Protein AF-A0A921DV78-F1 (afdb_monomer_lite)

Secondary structure (DSSP, 8-state):
-HHHHHHHHHHHHHHHHHHHHHHHHHHHHHHHHHTTTT--TT-EEEES----BHHHHHHHHHHSS--SEEEEEEESS-TTEEEEEEESS------EEEE----GGGGT-SS--EEEEGGGGGG-B-SSSSEEEEETTEEEEEEEEE--TTT-GGGG-EEEE--TTS---TT-BGGGEEEEEEESS--HHHHHHHHHHTT-SEEEE----SSS--TT--HIIIIIHHHHHHHHHHHHH-

Foldseek 3Di:
DVVVVVVVVVVVVVVVVVVVLVVVVVVVLVLLCLLVVQFDQQKKWFAPFDKAQPLVLQLLVVPDPDAQKKKWWQFPVHNQEIEIAHHYHYNRDFAFPDFDDDDPVCQADQAKAKEAAQQCQVQWDDPDDWIWHADPNDTHTHRTYGYDDPPGSRNGHMYMYHYNNYDDDSVHISVRGRMMMGGPDDDPVNLVSSCVSRVTPDIDGDDRPPPPCPPDPPPCNSCVVVVVVVVVVVVVVD

Radius of gyration: 22.67 Å; chains: 1; bounding box: 58×46×65 Å

pLDDT: mean 83.2, std 15.49, range [35.66, 96.81]

Organism: NCBI:txid51664

Structure (mmCIF, N/CA/C/O backbone):
data_AF-A0A921DV78-F1
#
_entry.id   AF-A0A921DV78-F1
#
loop_
_atom_site.group_PDB
_atom_site.id
_atom_site.type_symbol
_atom_site.label_atom_id
_atom_site.label_alt_id
_atom_site.label_comp_id
_atom_site.label_asym_id
_atom_site.label_entity_id
_atom_site.label_seq_id
_atom_site.pdbx_PDB_ins_code
_atom_site.Cartn_x
_atom_site.Cartn_y
_atom_site.Cartn_z
_atom_site.occupancy
_atom_site.B_iso_or_equiv
_atom_site.auth_seq_id
_atom_site.auth_comp_id
_atom_site.auth_asym_id
_atom_site.auth_atom_id
_atom_site.pdbx_PDB_model_num
ATOM 1 N N . MET A 1 1 ? 33.954 19.751 -47.659 1.00 55.53 1 MET A N 1
ATOM 2 C CA . MET A 1 1 ? 33.053 18.586 -47.467 1.00 55.53 1 MET A CA 1
ATOM 3 C C . MET A 1 1 ? 33.433 17.721 -46.268 1.00 55.53 1 MET A C 1
ATOM 5 O O . MET A 1 1 ? 32.577 17.539 -45.418 1.00 55.53 1 MET A O 1
ATOM 9 N N . LYS A 1 2 ? 34.690 17.269 -46.121 1.00 61.03 2 LYS A N 1
ATOM 10 C CA . LYS A 1 2 ? 35.119 16.383 -45.012 1.00 61.03 2 LYS A CA 1
ATOM 11 C C . LYS A 1 2 ? 34.819 16.913 -43.595 1.00 61.03 2 LYS A C 1
ATOM 13 O O . LYS A 1 2 ? 34.337 16.157 -42.766 1.00 61.03 2 LYS A O 1
ATOM 18 N N . LYS A 1 3 ? 35.009 18.218 -43.341 1.00 64.88 3 LYS A N 1
ATOM 19 C CA . LYS A 1 3 ? 34.681 18.842 -42.041 1.00 64.88 3 LYS A CA 1
ATOM 20 C C . LYS A 1 3 ? 33.180 18.821 -41.719 1.00 64.88 3 LYS A C 1
ATOM 22 O O . LYS A 1 3 ? 32.826 18.572 -40.581 1.00 64.88 3 LYS A O 1
ATOM 27 N N . LYS A 1 4 ? 32.303 19.029 -42.712 1.00 69.25 4 LYS A N 1
ATOM 28 C CA . LYS A 1 4 ? 30.842 18.977 -42.505 1.00 69.25 4 LYS A CA 1
ATOM 29 C C . LYS A 1 4 ? 30.383 17.560 -42.151 1.00 69.25 4 LYS A C 1
ATOM 31 O O . LYS A 1 4 ? 29.714 17.388 -41.150 1.00 69.25 4 LYS A O 1
ATOM 36 N N . ILE A 1 5 ? 30.881 16.556 -42.877 1.00 77.12 5 ILE A N 1
ATOM 37 C CA . ILE A 1 5 ? 30.602 15.137 -42.597 1.00 77.12 5 ILE A CA 1
ATOM 38 C C . ILE A 1 5 ? 31.097 14.733 -41.197 1.00 77.12 5 ILE A C 1
ATOM 40 O O . ILE A 1 5 ? 30.433 13.973 -40.502 1.00 77.12 5 ILE A O 1
ATOM 44 N N . PHE A 1 6 ? 32.243 15.264 -40.760 1.00 78.00 6 PHE A N 1
ATOM 45 C CA . PHE A 1 6 ? 32.757 15.048 -39.405 1.00 78.00 6 PHE A CA 1
ATOM 46 C C . PHE A 1 6 ? 31.848 15.660 -38.326 1.00 78.00 6 PHE A C 1
ATOM 48 O O . PHE A 1 6 ? 31.529 14.990 -37.347 1.00 78.00 6 PHE A O 1
ATOM 55 N N . PHE A 1 7 ? 31.377 16.895 -38.527 1.00 77.31 7 PHE A N 1
ATOM 56 C CA . PHE A 1 7 ? 30.414 17.533 -37.623 1.00 77.31 7 PHE A CA 1
ATOM 57 C C . PHE A 1 7 ? 29.073 16.790 -37.574 1.00 77.31 7 PHE A C 1
ATOM 59 O O . PHE A 1 7 ? 28.541 16.572 -36.487 1.00 77.31 7 PHE A O 1
ATOM 66 N N . ASP A 1 8 ? 28.568 16.342 -38.723 1.00 79.44 8 ASP A N 1
ATOM 67 C CA . ASP A 1 8 ? 27.324 15.573 -38.803 1.00 79.44 8 ASP A CA 1
ATOM 68 C C . ASP A 1 8 ? 27.458 14.223 -38.073 1.00 79.44 8 ASP A C 1
ATOM 70 O O . ASP A 1 8 ? 26.566 13.826 -37.324 1.00 79.44 8 ASP A O 1
ATOM 74 N N . ALA A 1 9 ? 28.604 13.543 -38.200 1.00 78.62 9 ALA A N 1
ATOM 75 C CA . ALA A 1 9 ? 28.882 12.302 -37.477 1.00 78.62 9 ALA A CA 1
ATOM 76 C C . ALA A 1 9 ? 28.949 12.508 -35.951 1.00 78.62 9 ALA A C 1
ATOM 78 O O . ALA A 1 9 ? 28.392 11.708 -35.197 1.00 78.62 9 ALA A O 1
ATOM 79 N N . ILE A 1 10 ? 29.571 13.598 -35.486 1.00 80.44 10 ILE A N 1
ATOM 80 C CA . ILE A 1 10 ? 29.597 13.957 -34.058 1.00 80.44 10 ILE A CA 1
ATOM 81 C C . ILE A 1 10 ? 28.179 14.204 -33.532 1.00 80.44 10 ILE A C 1
ATOM 83 O O . ILE A 1 10 ? 27.840 13.734 -32.446 1.00 80.44 10 ILE A O 1
ATOM 87 N N . LEU A 1 11 ? 27.331 14.892 -34.299 1.00 81.00 11 LEU A N 1
ATOM 88 C CA . LEU A 1 11 ? 25.946 15.162 -33.909 1.00 81.00 11 LEU A CA 1
ATOM 89 C C . LEU A 1 11 ? 25.121 13.870 -33.768 1.00 81.00 11 LEU A C 1
ATOM 91 O O . LEU A 1 11 ? 24.350 13.720 -32.815 1.00 81.00 11 LE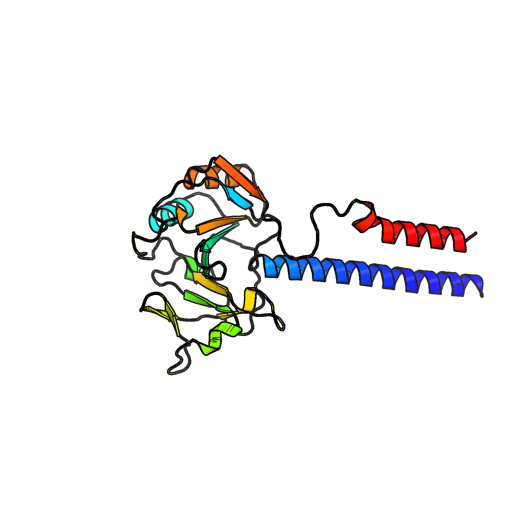U A O 1
ATOM 95 N N . VAL A 1 12 ? 25.309 12.911 -34.677 1.00 83.94 12 VAL A N 1
ATOM 96 C CA . VAL A 1 12 ? 24.665 11.588 -34.600 1.00 83.94 12 VAL A CA 1
ATOM 97 C C . VAL A 1 12 ? 25.130 10.821 -33.358 1.00 83.94 12 VAL A C 1
ATOM 99 O O . VAL A 1 12 ? 24.311 10.251 -32.639 1.00 83.94 12 VAL A O 1
ATOM 102 N N . ILE A 1 13 ? 26.426 10.854 -33.043 1.00 79.44 13 ILE A N 1
ATOM 103 C CA . ILE A 1 13 ? 26.958 10.213 -31.831 1.00 79.44 13 ILE A CA 1
ATOM 104 C C . ILE A 1 13 ? 26.391 10.883 -30.569 1.00 79.44 13 ILE A C 1
ATOM 106 O O . ILE A 1 13 ? 25.981 10.190 -29.639 1.00 79.44 13 ILE A O 1
ATOM 110 N N . LEU A 1 14 ? 26.303 12.215 -30.542 1.00 75.38 14 LEU A N 1
ATOM 111 C CA . LEU A 1 14 ? 25.753 12.974 -29.413 1.00 75.38 14 LEU A CA 1
ATOM 112 C C . LEU A 1 14 ? 24.279 12.657 -29.154 1.00 75.38 14 LEU A C 1
ATOM 114 O O . LEU A 1 14 ? 23.890 12.405 -28.013 1.00 75.38 14 LEU A O 1
ATOM 118 N N . THR A 1 15 ? 23.457 12.649 -30.203 1.00 79.75 15 THR A N 1
ATOM 119 C CA . THR A 1 15 ? 22.028 12.317 -30.084 1.00 79.75 15 THR A CA 1
ATOM 120 C C . THR A 1 15 ? 21.826 10.876 -29.620 1.00 79.75 15 THR A C 1
ATOM 122 O O . THR A 1 15 ? 20.988 10.623 -28.751 1.00 79.75 15 THR A O 1
ATOM 125 N N . PHE A 1 16 ? 22.650 9.942 -30.102 1.00 78.12 16 PHE A N 1
ATOM 126 C CA . PHE A 1 16 ? 22.632 8.554 -29.650 1.00 78.12 16 PHE A CA 1
ATOM 127 C C . PHE A 1 16 ? 23.042 8.404 -28.174 1.00 78.12 16 PHE A C 1
ATOM 129 O O . PHE A 1 16 ? 22.358 7.718 -27.414 1.00 78.12 16 PHE A O 1
ATOM 136 N N . LEU A 1 17 ? 24.103 9.087 -27.729 1.00 71.94 17 LEU A N 1
ATOM 137 C CA . LEU A 1 17 ? 24.531 9.084 -26.324 1.00 71.94 17 LEU A CA 1
ATOM 138 C C . LEU A 1 17 ? 23.472 9.695 -25.400 1.00 71.94 17 LEU A C 1
ATOM 140 O O . LEU A 1 17 ? 23.167 9.125 -24.354 1.00 71.94 17 LEU A O 1
ATOM 144 N N . MET A 1 18 ? 22.859 10.809 -25.808 1.00 72.94 18 MET A N 1
ATOM 145 C CA . MET A 1 18 ? 21.768 11.434 -25.061 1.00 72.94 18 MET A CA 1
ATOM 146 C C . MET A 1 18 ? 20.584 10.467 -24.910 1.00 72.94 18 MET A C 1
ATOM 148 O O . MET A 1 18 ? 20.082 10.281 -23.801 1.00 72.94 18 MET A O 1
ATOM 152 N N . PHE A 1 19 ? 20.192 9.781 -25.989 1.00 74.69 19 PHE A N 1
ATOM 153 C CA . PHE A 1 19 ? 19.156 8.746 -25.951 1.00 74.69 19 PHE A CA 1
ATOM 154 C C . PHE A 1 19 ? 19.509 7.588 -25.003 1.00 74.69 19 PHE A C 1
ATOM 156 O O . PHE A 1 19 ? 18.655 7.158 -24.225 1.00 74.69 19 PHE A O 1
ATOM 163 N N . LEU A 1 20 ? 20.758 7.108 -25.012 1.00 70.00 20 LEU A N 1
ATOM 164 C CA . LEU A 1 20 ? 21.223 6.067 -24.086 1.00 70.00 20 LEU A CA 1
ATOM 165 C C . LEU A 1 20 ? 21.170 6.524 -22.621 1.00 70.00 20 LEU A C 1
ATOM 167 O O . LEU A 1 20 ? 20.725 5.759 -21.763 1.00 70.00 20 LEU A O 1
ATOM 171 N N . CYS A 1 21 ? 21.561 7.766 -22.326 1.00 68.88 21 CYS A N 1
ATOM 172 C CA . CYS A 1 21 ? 21.457 8.337 -20.982 1.00 68.88 21 CYS A CA 1
ATOM 173 C C . CYS A 1 21 ? 19.998 8.423 -20.511 1.00 68.88 21 CYS A C 1
ATOM 175 O O . CYS A 1 21 ? 19.693 7.991 -19.397 1.00 68.88 21 CYS A O 1
ATOM 177 N N . PHE A 1 22 ? 19.088 8.918 -21.358 1.00 68.94 22 PHE A N 1
ATOM 178 C CA . PHE A 1 22 ? 17.657 8.952 -21.041 1.00 68.94 22 PHE A CA 1
ATOM 179 C C . PHE A 1 22 ? 17.102 7.543 -20.801 1.00 68.94 22 PHE A C 1
ATOM 181 O O . PHE A 1 22 ? 16.465 7.311 -19.776 1.00 68.94 22 PHE A O 1
ATOM 188 N N . ARG A 1 23 ? 17.412 6.576 -21.676 1.00 67.69 23 ARG A N 1
ATOM 189 C CA . ARG A 1 23 ? 17.019 5.163 -21.520 1.00 67.69 23 ARG A CA 1
ATOM 190 C C . ARG A 1 23 ? 17.476 4.574 -20.184 1.00 67.69 23 ARG A C 1
ATOM 192 O O . ARG A 1 23 ? 16.666 3.971 -19.484 1.00 67.69 23 ARG A O 1
ATOM 199 N N . GLN A 1 24 ? 18.744 4.758 -19.814 1.00 65.62 24 GLN A N 1
ATOM 200 C CA . GLN A 1 24 ? 19.274 4.248 -18.545 1.00 65.62 24 GLN A CA 1
ATOM 201 C C . GLN A 1 24 ? 18.614 4.914 -17.334 1.00 65.62 24 GLN A C 1
ATOM 203 O O . GLN A 1 24 ? 18.334 4.242 -16.341 1.00 65.62 24 GLN A O 1
ATOM 208 N N . ASN A 1 25 ? 18.354 6.222 -17.399 1.00 62.91 25 ASN A N 1
ATOM 209 C CA . ASN A 1 25 ? 17.675 6.943 -16.326 1.00 62.91 25 ASN A CA 1
ATOM 210 C C . ASN A 1 25 ? 16.232 6.452 -16.132 1.00 62.91 25 ASN A C 1
ATOM 212 O O . ASN A 1 25 ? 15.825 6.184 -15.000 1.00 62.91 25 ASN A O 1
ATOM 216 N N . GLU A 1 26 ? 15.486 6.273 -17.224 1.00 61.59 26 GLU A N 1
ATOM 217 C CA . GLU A 1 26 ? 14.126 5.726 -17.186 1.00 61.59 26 GLU A CA 1
ATOM 218 C C . GLU A 1 26 ? 14.104 4.295 -16.641 1.00 61.59 26 GLU A C 1
ATOM 220 O O . GLU A 1 26 ? 13.309 3.979 -15.755 1.00 61.59 26 GLU A O 1
ATOM 225 N N . GLN A 1 27 ? 15.028 3.439 -17.088 1.00 58.81 27 GLN A N 1
ATOM 226 C CA . GLN A 1 27 ? 15.123 2.066 -16.597 1.00 58.81 27 GLN A CA 1
ATOM 227 C C . GLN A 1 27 ? 15.414 2.014 -15.090 1.00 58.81 27 GLN A C 1
ATOM 229 O O . GLN A 1 27 ? 14.708 1.324 -14.357 1.00 58.81 27 GLN A O 1
ATOM 234 N N . ARG A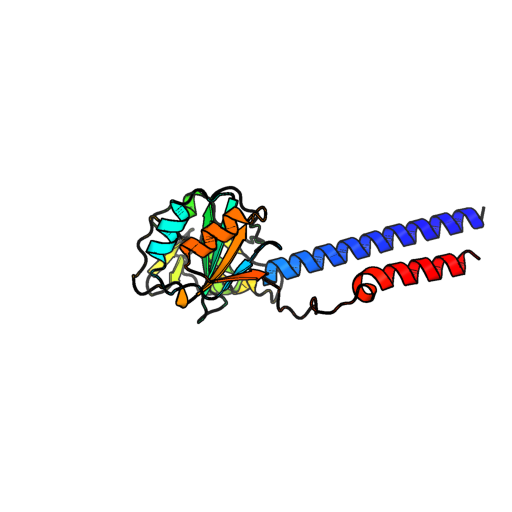 1 28 ? 16.364 2.820 -14.595 1.00 59.16 28 ARG A N 1
ATOM 235 C CA . ARG A 1 28 ? 16.665 2.915 -13.154 1.00 59.16 28 ARG A CA 1
ATOM 236 C C . ARG A 1 28 ? 15.487 3.440 -12.337 1.00 59.16 28 ARG A C 1
ATOM 238 O O . ARG A 1 28 ? 15.256 2.980 -11.219 1.00 59.16 28 ARG A O 1
ATOM 245 N N . ASN A 1 29 ? 14.741 4.414 -12.859 1.00 61.16 29 ASN A N 1
ATOM 246 C CA . ASN A 1 29 ? 13.557 4.931 -12.176 1.00 61.16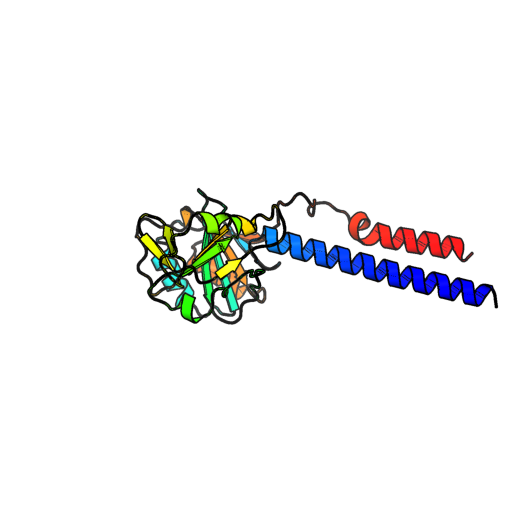 29 ASN A CA 1
ATOM 247 C C . ASN A 1 29 ? 12.440 3.883 -12.112 1.00 61.16 29 ASN A C 1
ATOM 249 O O . ASN A 1 29 ? 11.794 3.767 -11.071 1.00 61.16 29 ASN A O 1
ATOM 253 N N . ASN A 1 30 ? 12.251 3.096 -13.171 1.00 60.50 30 ASN A N 1
ATOM 254 C CA . ASN A 1 30 ? 11.278 2.008 -13.200 1.00 60.50 30 ASN A CA 1
ATOM 255 C C . ASN A 1 30 ? 11.667 0.864 -12.260 1.00 60.50 30 ASN A C 1
ATOM 257 O O . ASN A 1 30 ? 10.852 0.476 -11.427 1.00 60.50 30 ASN A O 1
ATOM 261 N N . GLU A 1 31 ? 12.916 0.395 -12.297 1.00 59.12 31 GLU A N 1
ATOM 262 C CA . GLU A 1 31 ? 13.424 -0.612 -11.354 1.00 59.12 31 GLU A CA 1
ATOM 263 C C . GLU A 1 31 ? 13.271 -0.137 -9.902 1.00 59.12 31 GLU A C 1
ATOM 265 O O . GLU A 1 31 ? 12.740 -0.857 -9.057 1.00 59.12 31 GLU A O 1
ATOM 270 N N . SER A 1 32 ? 13.605 1.126 -9.618 1.00 60.44 32 SER A N 1
ATOM 271 C CA . SER A 1 32 ? 13.439 1.692 -8.277 1.00 60.44 32 SER A CA 1
ATOM 272 C C . SER A 1 32 ? 11.972 1.875 -7.856 1.00 60.44 32 SER A C 1
ATOM 274 O O . SER A 1 32 ? 11.652 1.859 -6.668 1.00 60.44 32 SER A O 1
ATOM 276 N N . ARG A 1 33 ? 11.031 2.058 -8.791 1.00 62.59 33 ARG A N 1
ATOM 277 C CA . ARG A 1 33 ? 9.585 2.042 -8.486 1.00 62.59 33 ARG A CA 1
ATOM 278 C C . ARG A 1 33 ? 9.094 0.630 -8.175 1.00 62.59 33 ARG A C 1
ATOM 280 O O . ARG A 1 33 ? 8.328 0.461 -7.230 1.00 62.59 33 ARG A O 1
ATOM 287 N N . LEU A 1 34 ? 9.560 -0.373 -8.915 1.00 65.44 34 LEU A N 1
ATOM 288 C CA . LEU A 1 34 ? 9.207 -1.777 -8.689 1.00 65.44 34 LEU A CA 1
ATOM 289 C C . LEU A 1 34 ? 9.718 -2.276 -7.336 1.00 65.44 34 LEU A C 1
ATOM 291 O O . LEU A 1 34 ? 8.961 -2.887 -6.589 1.00 65.44 34 LEU A O 1
ATOM 295 N N . ASN A 1 35 ? 10.941 -1.899 -6.961 1.00 64.81 35 ASN A N 1
ATOM 296 C CA . ASN A 1 35 ? 11.512 -2.188 -5.641 1.00 64.81 35 ASN A CA 1
ATOM 297 C C . ASN A 1 35 ? 10.794 -1.459 -4.489 1.00 64.81 35 ASN A C 1
ATOM 299 O O . ASN A 1 35 ? 10.949 -1.813 -3.323 1.00 64.81 35 ASN A O 1
ATOM 303 N N . ARG A 1 36 ? 9.976 -0.448 -4.805 1.00 70.62 36 ARG A N 1
ATOM 304 C CA . ARG A 1 36 ? 9.092 0.242 -3.859 1.00 70.62 36 ARG A CA 1
ATOM 305 C C . ARG A 1 36 ? 7.634 -0.185 -4.019 1.00 70.62 36 ARG A C 1
ATOM 307 O O . ARG A 1 36 ? 6.750 0.594 -3.689 1.00 70.62 36 ARG A O 1
ATOM 314 N N . ASN A 1 37 ? 7.356 -1.384 -4.527 1.00 77.81 37 ASN A N 1
ATOM 315 C CA . ASN A 1 37 ? 5.993 -1.914 -4.641 1.00 77.81 37 ASN A CA 1
ATOM 316 C C . ASN A 1 37 ? 5.033 -0.986 -5.410 1.00 77.81 37 ASN A C 1
ATOM 318 O O . ASN A 1 37 ? 3.871 -0.820 -5.035 1.00 77.81 37 ASN A O 1
ATOM 322 N N . GLY A 1 38 ? 5.540 -0.334 -6.462 1.00 79.00 38 GLY A N 1
ATOM 323 C CA . GLY A 1 38 ? 4.768 0.580 -7.310 1.00 79.00 38 GLY A CA 1
ATOM 324 C C . GLY A 1 38 ? 4.619 2.000 -6.764 1.00 79.00 38 GLY A C 1
ATOM 325 O O . GLY A 1 38 ? 4.056 2.847 -7.457 1.00 79.00 38 GLY A O 1
ATOM 326 N N . LEU A 1 39 ? 5.152 2.285 -5.571 1.00 85.44 39 LEU A N 1
ATOM 327 C CA . LEU A 1 39 ? 5.061 3.595 -4.930 1.00 85.44 39 LEU A CA 1
ATOM 328 C C . LEU A 1 39 ? 5.856 4.676 -5.675 1.00 85.44 39 LEU A C 1
ATOM 330 O O . LEU A 1 39 ? 6.916 4.435 -6.271 1.00 85.44 39 LEU A O 1
ATOM 334 N N . SER A 1 40 ? 5.355 5.908 -5.600 1.00 84.19 40 SER A N 1
ATOM 335 C CA . SER A 1 40 ? 5.949 7.069 -6.256 1.00 84.19 40 SER A CA 1
ATOM 336 C C . SER A 1 40 ? 7.233 7.552 -5.564 1.00 84.19 40 SER A C 1
ATOM 338 O O . SER A 1 40 ? 7.591 7.143 -4.460 1.00 84.19 40 SER A O 1
ATOM 340 N N . VAL A 1 41 ? 7.943 8.496 -6.190 1.00 80.06 41 VAL A N 1
ATOM 341 C CA . VAL A 1 41 ? 9.100 9.186 -5.580 1.00 80.06 41 VAL A CA 1
ATOM 342 C C . VAL A 1 41 ? 8.742 10.121 -4.423 1.00 80.06 41 VAL A C 1
ATOM 344 O O . VAL A 1 41 ? 9.632 10.544 -3.677 1.00 80.06 41 VAL A O 1
ATOM 347 N N . ASN A 1 42 ? 7.458 10.434 -4.268 1.00 85.50 42 ASN A N 1
ATOM 348 C CA . ASN A 1 42 ? 6.943 11.294 -3.209 1.00 85.50 42 ASN A CA 1
ATOM 349 C C . ASN A 1 42 ? 6.542 10.505 -1.961 1.00 85.50 42 ASN A C 1
ATOM 351 O O . ASN A 1 42 ? 6.158 11.118 -0.968 1.00 85.50 42 ASN A O 1
ATOM 355 N N . SER A 1 43 ? 6.658 9.176 -1.989 1.00 90.00 43 SER A N 1
ATOM 356 C CA . SER A 1 43 ? 6.269 8.328 -0.872 1.00 90.00 43 SER A CA 1
ATOM 357 C C . SER A 1 43 ? 7.113 8.578 0.385 1.00 90.00 43 SER A C 1
ATOM 359 O O . SER A 1 43 ? 8.339 8.754 0.361 1.00 90.00 43 SER A O 1
ATOM 361 N N . LEU A 1 44 ? 6.415 8.619 1.515 1.00 93.06 44 LEU A N 1
ATOM 362 C CA . LEU A 1 44 ? 6.911 8.958 2.838 1.00 93.06 44 LEU A CA 1
ATOM 363 C C . LEU A 1 44 ? 6.611 7.807 3.795 1.00 93.06 44 LEU A C 1
ATOM 365 O O . LEU A 1 44 ? 5.474 7.366 3.920 1.00 93.06 44 LEU A O 1
ATOM 369 N N . ILE A 1 45 ? 7.620 7.343 4.521 1.00 94.50 45 ILE A N 1
ATOM 370 C CA . ILE A 1 45 ? 7.429 6.441 5.654 1.00 94.50 45 ILE A CA 1
ATOM 371 C C . ILE A 1 45 ? 6.988 7.282 6.851 1.00 94.50 45 ILE A C 1
ATOM 373 O O . ILE A 1 45 ? 7.683 8.229 7.234 1.00 94.50 45 ILE A O 1
ATOM 377 N N . VAL A 1 46 ? 5.859 6.916 7.451 1.00 95.44 46 VAL A N 1
ATOM 378 C CA . VAL A 1 46 ? 5.373 7.501 8.705 1.00 95.44 46 VAL A CA 1
ATOM 379 C C . VAL A 1 46 ? 6.173 6.891 9.859 1.00 95.44 46 VAL A C 1
ATOM 381 O O . VAL A 1 46 ? 6.167 5.675 10.058 1.00 95.44 46 VAL A O 1
ATOM 384 N N . ASN A 1 47 ? 6.908 7.721 10.598 1.00 91.69 47 ASN A N 1
ATOM 385 C CA . ASN A 1 47 ? 7.776 7.286 11.692 1.00 91.69 47 ASN A CA 1
ATOM 386 C C . ASN A 1 47 ? 7.091 7.487 13.042 1.00 91.69 47 ASN A C 1
ATOM 388 O O . ASN A 1 47 ? 6.406 8.488 13.242 1.00 91.69 47 ASN A O 1
ATOM 392 N N . GLN A 1 48 ? 7.361 6.578 13.985 1.00 89.50 48 GLN A N 1
ATOM 393 C CA . GLN A 1 48 ? 6.871 6.674 15.368 1.00 89.50 48 GLN A CA 1
ATOM 394 C C . GLN A 1 48 ? 5.343 6.851 15.445 1.00 89.50 48 GLN A C 1
ATOM 396 O O . GLN A 1 48 ? 4.844 7.609 16.270 1.00 89.50 48 GLN A O 1
ATOM 401 N N . ALA A 1 49 ? 4.603 6.196 14.545 1.00 93.75 49 ALA A N 1
ATOM 402 C CA . ALA A 1 49 ? 3.149 6.131 14.638 1.00 93.75 49 ALA A CA 1
ATOM 403 C C . ALA A 1 49 ? 2.746 5.358 15.896 1.00 93.75 49 ALA A C 1
ATOM 405 O O . ALA A 1 49 ? 3.381 4.352 16.227 1.00 93.75 49 ALA A O 1
ATOM 406 N N . GLN A 1 50 ? 1.690 5.809 16.570 1.00 94.50 50 GLN A N 1
ATOM 407 C CA . GLN A 1 50 ? 1.136 5.055 17.687 1.00 94.50 50 GLN A CA 1
ATOM 408 C C . GLN A 1 50 ? 0.456 3.780 17.192 1.00 94.50 50 GLN A C 1
ATOM 410 O O . GLN A 1 50 ? -0.104 3.724 16.093 1.00 94.50 50 GLN A O 1
ATOM 415 N N . ASP A 1 51 ? 0.506 2.752 18.034 1.00 96.31 51 ASP A N 1
ATOM 416 C CA . ASP A 1 51 ? -0.137 1.481 17.754 1.00 96.31 51 ASP A CA 1
ATOM 417 C C . ASP A 1 51 ? -1.648 1.566 18.010 1.00 96.31 51 ASP A C 1
ATOM 419 O O . ASP A 1 51 ? -2.108 1.741 19.140 1.00 96.31 51 ASP A O 1
ATOM 423 N N . GLN A 1 52 ? -2.424 1.438 16.941 1.00 95.38 52 GLN A N 1
ATOM 424 C CA . GLN A 1 52 ? -3.872 1.605 16.915 1.00 95.38 52 GLN A CA 1
ATOM 425 C C . GLN A 1 52 ? -4.517 0.460 16.123 1.00 95.38 52 GLN A C 1
ATOM 427 O O . GLN A 1 52 ? -3.860 -0.126 15.259 1.00 95.38 52 GLN A O 1
ATOM 432 N N . PRO A 1 53 ? -5.798 0.127 16.361 1.00 96.06 53 PRO A N 1
ATOM 433 C CA . PRO A 1 53 ? -6.519 -0.810 15.503 1.00 96.06 53 PRO A CA 1
ATOM 434 C C . PRO A 1 53 ? -6.532 -0.319 14.050 1.00 96.06 53 PRO A C 1
ATOM 436 O O . PRO A 1 53 ? -6.970 0.804 13.786 1.00 96.06 53 PRO A O 1
ATOM 439 N N . LEU A 1 54 ? -6.084 -1.159 13.107 1.00 95.50 54 LEU A N 1
ATOM 440 C CA . LEU A 1 54 ? -5.955 -0.771 11.696 1.00 95.50 54 LEU A CA 1
ATOM 441 C C . LEU A 1 54 ? -7.298 -0.299 11.120 1.00 95.50 54 LEU A C 1
ATOM 443 O O . LEU A 1 54 ? -7.352 0.721 10.434 1.00 95.50 54 LEU A O 1
ATOM 447 N N . GLN A 1 55 ? -8.382 -0.992 11.477 1.00 94.50 55 GLN A N 1
ATOM 448 C CA . GLN A 1 55 ? -9.747 -0.652 11.079 1.00 94.50 55 GLN A CA 1
ATOM 449 C C . GLN A 1 55 ? -10.113 0.800 11.422 1.00 94.50 55 GLN A C 1
ATOM 451 O O . GLN A 1 55 ? -10.531 1.572 10.557 1.00 94.50 55 GLN A O 1
ATOM 456 N N . THR A 1 56 ? -9.918 1.195 12.681 1.00 93.94 56 THR A N 1
ATOM 457 C CA . THR A 1 56 ? -10.261 2.536 13.169 1.00 93.94 56 THR A CA 1
ATOM 458 C C . THR A 1 56 ? -9.438 3.604 12.458 1.00 93.94 56 THR A C 1
ATOM 460 O O . THR A 1 56 ? -9.974 4.638 12.058 1.00 93.94 56 THR A O 1
ATOM 463 N N . THR A 1 57 ? -8.147 3.348 12.244 1.00 95.62 57 THR A N 1
ATOM 464 C CA . THR A 1 57 ? -7.261 4.281 11.544 1.00 95.62 57 THR A CA 1
ATOM 465 C C . THR A 1 57 ? -7.693 4.490 10.090 1.00 95.62 57 THR A C 1
ATOM 467 O O . THR A 1 57 ? -7.700 5.625 9.606 1.00 95.62 57 THR A O 1
ATOM 470 N N . ILE A 1 58 ? -8.132 3.436 9.395 1.00 96.44 58 ILE A N 1
ATOM 471 C CA . ILE A 1 58 ? -8.652 3.558 8.024 1.00 96.44 58 ILE A CA 1
ATOM 472 C C . ILE A 1 58 ? -9.991 4.288 7.976 1.00 96.44 58 ILE A C 1
ATOM 474 O O . ILE A 1 58 ? -10.224 5.117 7.098 1.00 96.44 58 ILE A O 1
ATOM 478 N N . GLN A 1 59 ? -10.860 4.080 8.956 1.00 96.19 59 GLN A N 1
ATOM 479 C CA . GLN A 1 59 ? -12.095 4.857 9.047 1.00 96.19 59 GLN A CA 1
ATOM 480 C C . GLN A 1 59 ? -11.816 6.348 9.290 1.00 96.19 59 GLN A C 1
ATOM 482 O O . GLN A 1 59 ? -12.469 7.209 8.696 1.00 96.19 59 GLN A O 1
ATOM 487 N N . GLN A 1 60 ? -10.817 6.678 10.113 1.00 96.50 60 GLN A N 1
ATOM 488 C CA . GLN A 1 60 ? -10.393 8.061 10.346 1.00 96.50 60 GLN A CA 1
ATOM 489 C C . GLN A 1 60 ? -9.767 8.698 9.097 1.00 96.50 60 GLN A C 1
ATOM 491 O O . GLN A 1 60 ? -10.113 9.833 8.756 1.00 96.50 60 GLN A O 1
ATOM 496 N N . ILE A 1 61 ? -8.887 7.984 8.382 1.00 95.69 61 ILE A N 1
ATOM 497 C CA . ILE A 1 61 ? -8.277 8.510 7.151 1.00 95.69 61 ILE A CA 1
ATOM 498 C C . ILE A 1 61 ? -9.323 8.692 6.045 1.00 95.69 61 ILE A C 1
ATOM 500 O O . ILE A 1 61 ? -9.312 9.716 5.356 1.00 95.69 61 ILE A O 1
ATOM 504 N N . ALA A 1 62 ? -10.281 7.769 5.920 1.00 95.38 62 ALA A N 1
ATOM 505 C CA . ALA A 1 62 ? -11.354 7.849 4.935 1.00 95.38 62 ALA A CA 1
ATOM 506 C C . ALA A 1 62 ? -12.264 9.066 5.166 1.00 95.38 62 ALA A C 1
ATOM 508 O O . ALA A 1 62 ? -12.579 9.781 4.210 1.00 95.38 62 ALA A O 1
ATOM 509 N N . LYS A 1 63 ? -12.605 9.357 6.431 1.00 95.88 63 LYS A N 1
ATOM 510 C CA . LYS A 1 63 ? -13.393 10.535 6.847 1.00 95.88 63 LYS A CA 1
ATOM 511 C C . LYS A 1 63 ? -12.634 11.860 6.728 1.00 95.88 63 LYS A C 1
ATOM 513 O O . LYS A 1 63 ? -13.241 12.927 6.780 1.00 95.88 63 LYS A O 1
ATOM 518 N N . SER A 1 64 ? -11.312 11.821 6.580 1.00 95.75 64 SER A N 1
ATOM 519 C CA . SER A 1 64 ? -10.503 13.029 6.432 1.00 95.75 64 SER A CA 1
ATOM 520 C C . SER A 1 64 ? -10.717 13.706 5.061 1.00 95.75 64 SER A C 1
ATOM 522 O O . SER A 1 64 ? -11.078 13.042 4.079 1.00 95.75 64 SER A O 1
ATOM 524 N N . PRO A 1 65 ? -10.439 15.021 4.944 1.00 94.31 65 PRO A N 1
ATOM 525 C CA . PRO A 1 65 ? -10.536 15.746 3.675 1.00 94.31 65 PRO A CA 1
ATOM 526 C C . PRO A 1 65 ? -9.404 15.411 2.688 1.00 94.31 65 PRO A C 1
ATOM 528 O O . PRO A 1 65 ? -9.366 15.982 1.600 1.00 94.31 65 PRO A O 1
ATOM 531 N N . LEU A 1 66 ? -8.482 14.509 3.050 1.00 94.12 66 LEU A N 1
ATOM 532 C CA . LEU A 1 66 ? -7.381 14.088 2.188 1.00 94.12 66 LEU A CA 1
ATOM 533 C C . LEU A 1 66 ? -7.915 13.468 0.889 1.00 94.12 66 LEU A C 1
ATOM 535 O O . LEU A 1 66 ? -8.898 12.717 0.900 1.00 94.12 66 LEU A O 1
ATOM 539 N N . LYS A 1 67 ? -7.242 13.769 -0.223 1.00 93.75 67 LYS A N 1
ATOM 540 C CA . LYS A 1 67 ? -7.536 13.251 -1.566 1.00 93.75 67 LYS A CA 1
ATOM 541 C C . LYS A 1 67 ? -6.236 13.000 -2.327 1.00 93.75 67 LYS A C 1
ATOM 543 O O . LYS A 1 67 ? -5.224 13.623 -2.021 1.00 93.75 67 LYS A O 1
ATOM 548 N N . ASN A 1 68 ? -6.305 12.143 -3.339 1.00 94.38 68 ASN A N 1
ATOM 549 C CA . ASN A 1 68 ? -5.223 11.814 -4.267 1.00 94.38 68 ASN A CA 1
ATOM 550 C C . ASN A 1 68 ? -3.994 11.257 -3.539 1.00 94.38 68 ASN A C 1
ATOM 552 O O . ASN A 1 68 ? -2.887 11.798 -3.625 1.00 94.38 68 ASN A O 1
ATOM 556 N N . TYR A 1 69 ? -4.221 10.198 -2.763 1.00 94.75 69 TYR A N 1
ATOM 557 C CA . TYR A 1 69 ? -3.170 9.506 -2.029 1.00 94.75 69 TYR A CA 1
ATOM 558 C C . TYR A 1 69 ? -3.421 8.007 -1.938 1.00 94.75 69 TYR A C 1
ATOM 560 O O . TYR A 1 69 ? -4.564 7.543 -1.961 1.00 94.75 69 TYR A O 1
ATOM 568 N N . GLN A 1 70 ? -2.330 7.277 -1.744 1.00 95.19 70 GLN A N 1
ATOM 569 C CA . GLN A 1 70 ? -2.312 5.873 -1.375 1.00 95.19 70 GLN A CA 1
ATOM 570 C C . GLN A 1 70 ? -1.624 5.697 -0.016 1.00 95.19 70 GLN A C 1
ATOM 572 O O . GLN A 1 70 ? -0.667 6.394 0.322 1.00 95.19 70 GLN A O 1
ATOM 577 N N . LEU A 1 71 ? -2.108 4.742 0.766 1.00 96.19 71 LEU A N 1
ATOM 578 C CA . LEU A 1 71 ? -1.453 4.202 1.946 1.00 96.19 71 LEU A CA 1
ATOM 579 C C . LEU A 1 71 ? -1.098 2.741 1.685 1.00 96.19 71 LEU A C 1
ATOM 581 O O . LEU A 1 71 ? -1.944 1.965 1.243 1.00 96.19 71 LEU A O 1
ATOM 585 N N . GLN A 1 72 ? 0.140 2.365 1.993 1.00 95.50 72 GLN A N 1
ATOM 586 C CA . GLN A 1 72 ? 0.557 0.969 2.067 1.00 95.50 72 GLN A CA 1
ATOM 587 C C . GLN A 1 72 ? 0.986 0.627 3.491 1.00 95.50 72 GLN A C 1
ATOM 589 O O . GLN A 1 72 ? 1.827 1.304 4.085 1.00 95.50 72 GLN A O 1
ATOM 594 N N . PHE A 1 73 ? 0.429 -0.455 4.017 1.00 96.69 73 PHE A N 1
ATOM 595 C CA . PHE A 1 73 ? 0.784 -1.035 5.304 1.00 96.69 73 PHE A CA 1
ATOM 596 C C . PHE A 1 73 ? 1.582 -2.302 5.035 1.00 96.69 73 PHE A C 1
ATOM 598 O O . PHE A 1 73 ? 1.015 -3.384 4.905 1.00 96.69 73 PHE A O 1
ATOM 605 N N . VAL A 1 74 ? 2.899 -2.153 4.906 1.00 94.94 74 VAL A N 1
ATOM 606 C CA . VAL A 1 74 ? 3.804 -3.277 4.634 1.00 94.94 74 VAL A CA 1
ATOM 607 C C . VAL A 1 74 ? 4.045 -4.028 5.936 1.00 94.94 74 VAL A C 1
ATOM 609 O O . VAL A 1 74 ? 4.483 -3.417 6.913 1.00 94.94 74 VAL A O 1
ATOM 612 N N . SER A 1 75 ? 3.762 -5.326 5.985 1.00 94.44 75 SER A N 1
ATOM 613 C CA . SER A 1 75 ? 3.933 -6.116 7.206 1.00 94.44 75 SER A CA 1
ATOM 614 C C . SER A 1 75 ? 5.400 -6.146 7.637 1.00 94.44 75 SER A C 1
ATOM 616 O O . SER A 1 75 ? 6.319 -6.278 6.829 1.00 94.44 75 SER A O 1
ATOM 618 N N . ARG A 1 76 ? 5.640 -5.984 8.942 1.00 92.50 76 ARG A N 1
ATOM 619 C CA . ARG A 1 76 ? 6.986 -6.108 9.523 1.00 92.50 76 ARG A CA 1
ATOM 620 C C . ARG A 1 76 ? 7.425 -7.563 9.655 1.00 92.50 76 ARG A C 1
ATOM 622 O O . ARG A 1 76 ? 8.622 -7.820 9.664 1.00 92.50 76 ARG A O 1
ATOM 629 N N . LYS A 1 77 ? 6.466 -8.487 9.784 1.00 92.25 77 LYS A N 1
ATOM 630 C CA . LYS A 1 77 ? 6.718 -9.933 9.880 1.00 92.25 77 LYS A CA 1
ATOM 631 C C . LYS A 1 77 ? 6.956 -10.549 8.503 1.00 92.25 77 LYS A C 1
ATOM 633 O O . LYS A 1 77 ? 7.784 -11.440 8.376 1.00 92.25 77 LYS A O 1
ATOM 638 N N . ASP A 1 78 ? 6.234 -10.057 7.501 1.00 91.62 78 ASP A N 1
ATOM 639 C CA . ASP A 1 78 ? 6.347 -10.489 6.112 1.00 91.62 78 ASP A CA 1
ATOM 640 C C . ASP A 1 78 ? 6.446 -9.260 5.192 1.00 91.62 78 ASP A C 1
ATOM 642 O O . ASP A 1 78 ? 5.425 -8.666 4.839 1.00 91.62 78 ASP A O 1
ATOM 646 N N . PRO A 1 79 ? 7.664 -8.844 4.805 1.00 89.12 79 PRO A N 1
ATOM 647 C CA . PRO A 1 79 ? 7.866 -7.690 3.932 1.00 89.12 79 PRO A CA 1
ATOM 648 C C . PRO A 1 79 ? 7.222 -7.823 2.547 1.00 89.12 79 PRO A C 1
ATOM 650 O O . PRO A 1 79 ? 7.047 -6.803 1.880 1.00 89.12 79 PRO A O 1
ATOM 653 N N . ASN A 1 80 ? 6.861 -9.044 2.135 1.00 91.44 80 ASN A N 1
ATOM 654 C CA . ASN A 1 80 ? 6.189 -9.335 0.874 1.00 91.44 80 ASN A CA 1
ATOM 655 C C . ASN A 1 80 ? 4.660 -9.251 0.990 1.00 91.44 80 ASN A C 1
ATOM 657 O O . ASN A 1 80 ? 3.949 -9.605 0.057 1.00 91.44 80 ASN A O 1
ATOM 661 N N . PHE A 1 81 ? 4.126 -8.783 2.116 1.00 93.81 81 PHE A N 1
ATOM 662 C CA . PHE A 1 81 ? 2.694 -8.626 2.327 1.00 93.81 81 PHE A CA 1
ATOM 663 C C . PHE A 1 81 ? 2.347 -7.169 2.636 1.00 93.81 81 PHE A C 1
ATOM 665 O O . PHE A 1 81 ? 2.933 -6.556 3.534 1.00 93.81 81 PHE A O 1
ATOM 672 N N . SER A 1 82 ? 1.352 -6.621 1.932 1.00 95.25 82 SER A N 1
ATOM 673 C CA . SER A 1 82 ? 0.856 -5.265 2.182 1.00 95.25 82 SER A CA 1
ATOM 674 C C . SER A 1 82 ? -0.660 -5.154 2.098 1.00 95.25 82 SER A C 1
ATOM 676 O O . SER A 1 82 ? -1.258 -5.589 1.116 1.00 95.25 82 SER A O 1
ATOM 678 N N . TYR A 1 83 ? -1.255 -4.426 3.046 1.00 96.81 83 TYR A N 1
ATOM 679 C CA . TYR A 1 83 ? -2.576 -3.832 2.831 1.00 96.81 83 TYR A CA 1
ATOM 680 C C . TYR A 1 83 ? -2.448 -2.499 2.092 1.00 96.81 83 TYR A C 1
ATOM 682 O O . TYR A 1 83 ? -1.538 -1.715 2.382 1.00 96.81 83 TYR A O 1
ATOM 690 N N . ILE A 1 84 ? -3.364 -2.225 1.165 1.00 96.06 84 ILE A N 1
ATOM 691 C CA . ILE A 1 84 ? -3.400 -0.990 0.380 1.00 96.06 84 ILE A CA 1
ATOM 692 C C . ILE A 1 84 ? -4.757 -0.318 0.530 1.00 96.06 84 ILE A C 1
ATOM 694 O O . ILE A 1 84 ? -5.788 -0.946 0.323 1.00 96.06 84 ILE A O 1
ATOM 698 N N . TYR A 1 85 ? -4.742 0.981 0.812 1.00 96.75 85 TYR A N 1
ATOM 699 C CA . TYR A 1 85 ? -5.907 1.853 0.693 1.00 96.75 85 TYR A CA 1
ATOM 700 C C . TYR A 1 85 ? -5.551 3.045 -0.188 1.00 96.75 85 TYR A C 1
ATOM 702 O O . TYR A 1 85 ? -4.473 3.616 -0.024 1.00 96.75 85 TYR A O 1
ATOM 710 N N . ALA A 1 86 ? -6.440 3.470 -1.079 1.00 95.31 86 ALA A N 1
ATOM 711 C CA . ALA A 1 86 ? -6.268 4.719 -1.807 1.00 95.31 86 ALA A CA 1
ATOM 712 C C . ALA A 1 86 ? -7.572 5.510 -1.877 1.00 95.31 86 ALA A C 1
ATOM 714 O O . ALA A 1 86 ? -8.665 4.961 -1.753 1.00 95.31 86 ALA A O 1
ATOM 715 N N . LYS A 1 87 ? -7.442 6.826 -2.055 1.00 95.06 87 LYS A N 1
ATOM 716 C CA . LYS A 1 87 ? -8.578 7.736 -2.206 1.00 95.06 87 LYS A CA 1
ATOM 717 C C . LYS A 1 87 ? -8.280 8.783 -3.269 1.00 95.06 87 LYS A C 1
ATOM 719 O O . LYS A 1 87 ? -7.348 9.574 -3.111 1.00 95.06 87 LYS A O 1
ATOM 724 N N . GLY A 1 88 ? -9.136 8.856 -4.284 1.00 92.19 88 GLY A N 1
ATOM 725 C CA . GLY A 1 88 ? -8.996 9.794 -5.399 1.00 92.19 88 GLY A CA 1
ATOM 726 C C . GLY A 1 88 ? -8.023 9.294 -6.465 1.00 92.19 88 GLY A C 1
ATOM 727 O O . GLY A 1 88 ? -7.790 8.096 -6.582 1.00 92.19 88 GLY A O 1
ATOM 728 N N . ASP A 1 89 ? -7.464 10.219 -7.243 1.00 88.19 89 ASP A N 1
ATOM 729 C CA . ASP A 1 89 ? -6.582 9.873 -8.358 1.00 88.19 89 ASP A CA 1
ATOM 730 C C . ASP A 1 89 ? -5.159 9.584 -7.861 1.00 88.19 89 ASP A C 1
ATOM 732 O O . ASP A 1 89 ? -4.500 10.449 -7.263 1.00 88.19 89 ASP A O 1
ATOM 736 N N . VAL A 1 90 ? -4.706 8.346 -8.063 1.00 84.19 90 VAL A N 1
ATOM 737 C CA . VAL A 1 90 ? -3.426 7.839 -7.568 1.00 84.19 90 VAL A CA 1
ATOM 738 C C . VAL A 1 90 ? -2.577 7.257 -8.686 1.00 84.19 90 VAL A C 1
ATOM 740 O O . VAL A 1 90 ? -3.015 6.434 -9.481 1.00 84.19 90 VAL A O 1
ATOM 743 N N . ASN A 1 91 ? -1.299 7.627 -8.679 1.00 66.44 91 ASN A N 1
ATOM 744 C CA . ASN A 1 91 ? -0.318 7.222 -9.687 1.00 66.44 91 ASN A CA 1
ATOM 745 C C . ASN A 1 91 ? 0.277 5.819 -9.441 1.00 66.44 91 ASN A C 1
ATOM 747 O O . ASN A 1 91 ? 1.485 5.614 -9.607 1.00 66.44 91 ASN A O 1
ATOM 751 N N . SER A 1 92 ? -0.539 4.845 -9.032 1.00 65.06 92 SER A N 1
ATOM 752 C CA . SER A 1 92 ? -0.081 3.463 -8.843 1.00 65.06 92 SER A CA 1
ATOM 753 C C . SER A 1 92 ? -0.279 2.662 -10.118 1.00 65.06 92 SER A C 1
ATOM 755 O O . SER A 1 92 ? -1.356 2.139 -10.387 1.00 65.06 92 SER A O 1
ATOM 757 N N . THR A 1 93 ? 0.788 2.543 -10.904 1.00 68.19 93 THR A N 1
ATOM 758 C CA . THR A 1 93 ? 0.833 1.642 -12.058 1.00 68.19 93 THR A CA 1
ATOM 759 C C . THR A 1 93 ? 1.822 0.534 -11.746 1.00 68.19 93 THR A C 1
ATOM 761 O O . THR A 1 93 ? 3.036 0.722 -11.846 1.00 68.19 93 THR A O 1
ATOM 764 N N . LEU A 1 94 ? 1.297 -0.610 -11.313 1.00 81.62 94 LEU A N 1
ATOM 765 C CA . LEU A 1 94 ? 2.059 -1.849 -11.280 1.00 81.62 94 LEU A CA 1
ATOM 766 C C . LEU A 1 94 ? 1.953 -2.548 -12.642 1.00 81.62 94 LEU A C 1
ATOM 768 O O . LEU A 1 94 ? 0.905 -2.473 -13.285 1.00 81.62 94 LEU A O 1
ATOM 772 N N . PRO A 1 95 ? 3.024 -3.210 -13.100 1.00 86.19 95 PRO A N 1
ATOM 773 C CA . PRO A 1 95 ? 2.995 -4.008 -14.317 1.00 86.19 95 PRO A CA 1
ATOM 774 C C . PRO A 1 95 ? 2.131 -5.253 -14.097 1.00 86.19 95 PRO A C 1
ATOM 776 O O . PRO A 1 95 ? 2.492 -6.157 -13.342 1.00 86.19 95 PRO A O 1
ATOM 779 N N . LEU A 1 96 ? 0.977 -5.289 -14.755 1.00 90.00 96 LEU A N 1
ATOM 780 C CA . LEU A 1 96 ? 0.037 -6.399 -14.667 1.00 90.00 96 LEU A CA 1
ATOM 781 C C . LEU A 1 96 ? 0.320 -7.422 -15.767 1.00 90.00 96 LEU A C 1
ATOM 783 O O . LEU A 1 96 ? 0.479 -7.065 -16.932 1.00 90.00 96 LEU A O 1
ATOM 787 N N . ILE A 1 97 ? 0.340 -8.694 -15.384 1.00 91.50 97 ILE A N 1
ATOM 788 C CA . ILE A 1 97 ? 0.361 -9.836 -16.303 1.00 91.50 97 ILE A CA 1
ATOM 789 C C . ILE A 1 97 ? -1.072 -10.203 -16.693 1.00 91.50 97 ILE A C 1
ATOM 791 O O . ILE A 1 97 ? -1.340 -10.530 -17.847 1.00 91.50 97 ILE A O 1
ATOM 795 N N . SER A 1 98 ? -2.002 -10.144 -15.737 1.00 91.94 98 SER A N 1
ATOM 796 C CA . SER A 1 98 ? -3.415 -10.443 -15.963 1.00 91.94 98 SER A CA 1
ATOM 797 C C . SER A 1 98 ? -4.323 -9.709 -14.974 1.00 91.94 98 SER A C 1
ATOM 799 O O . SER A 1 98 ? -3.887 -9.255 -13.911 1.00 91.94 98 SER A O 1
ATOM 801 N N . GLY A 1 99 ? -5.606 -9.606 -15.331 1.00 93.25 99 GLY A N 1
ATOM 802 C CA . GLY A 1 99 ? -6.628 -8.954 -14.516 1.00 93.25 99 GLY A CA 1
ATOM 803 C C . GLY A 1 99 ? -6.427 -7.443 -14.419 1.00 93.25 99 GLY A C 1
ATOM 804 O O . GLY A 1 99 ? -6.040 -6.788 -15.387 1.00 93.25 99 GLY A O 1
ATOM 805 N N . ARG A 1 100 ? -6.718 -6.880 -13.246 1.00 93.38 100 ARG A N 1
ATOM 806 C CA . ARG A 1 100 ? -6.593 -5.445 -12.971 1.00 93.38 100 ARG A CA 1
ATOM 807 C C . ARG A 1 100 ? -5.984 -5.196 -11.597 1.00 93.38 100 ARG A C 1
ATOM 809 O O . ARG A 1 100 ? -6.045 -6.049 -10.715 1.00 93.38 100 ARG A O 1
ATOM 816 N N . PHE A 1 101 ? -5.441 -3.999 -11.403 1.00 93.12 101 PHE A N 1
ATOM 817 C CA . PHE A 1 101 ? -5.102 -3.523 -10.066 1.00 93.12 101 PHE A CA 1
ATOM 818 C C . PHE A 1 101 ? -6.347 -2.988 -9.343 1.00 93.12 101 PHE A C 1
ATOM 820 O O . PHE A 1 101 ? -7.448 -2.959 -9.909 1.00 93.12 101 PHE A O 1
ATOM 827 N N . PHE A 1 102 ? -6.169 -2.573 -8.089 1.00 94.25 102 PHE A N 1
ATOM 828 C CA . PHE A 1 102 ? -7.241 -1.988 -7.294 1.00 94.25 102 PHE A CA 1
ATOM 829 C C . PHE A 1 102 ? -7.747 -0.671 -7.893 1.00 94.25 102 PHE A C 1
ATOM 831 O O . PHE A 1 102 ? -6.966 0.152 -8.373 1.00 94.25 102 PHE A O 1
ATOM 838 N N . ASN A 1 103 ? -9.056 -0.460 -7.817 1.00 93.19 103 ASN A N 1
ATOM 839 C CA . ASN A 1 103 ? -9.745 0.773 -8.176 1.00 93.19 103 ASN A CA 1
ATOM 840 C C . ASN A 1 103 ? -10.504 1.342 -6.961 1.00 93.19 103 ASN A C 1
ATOM 842 O O . ASN A 1 103 ? -10.512 0.748 -5.884 1.00 93.19 103 ASN A O 1
ATOM 846 N N . GLN A 1 104 ? -11.156 2.495 -7.132 1.00 93.12 104 GLN A N 1
ATOM 847 C CA . GLN A 1 104 ? -11.863 3.176 -6.042 1.00 93.12 104 GLN A CA 1
ATOM 848 C C . GLN A 1 104 ? -12.962 2.311 -5.395 1.00 93.12 104 GLN A C 1
ATOM 850 O O . GLN A 1 104 ? -13.109 2.345 -4.176 1.00 93.12 104 GLN A O 1
ATOM 855 N N . HIS A 1 105 ? -13.674 1.491 -6.173 1.00 94.19 105 HIS A N 1
ATOM 856 C CA . HIS A 1 105 ? -14.712 0.605 -5.642 1.00 94.19 105 HIS A CA 1
ATOM 857 C C . HIS A 1 105 ? -14.133 -0.490 -4.737 1.00 94.19 105 HIS A C 1
ATOM 859 O O . HIS A 1 105 ? -14.744 -0.833 -3.728 1.00 94.19 105 HIS A O 1
ATOM 865 N N . ASP A 1 106 ? -12.928 -0.992 -5.023 1.00 94.88 106 ASP A N 1
ATOM 866 C CA . ASP A 1 106 ? -12.278 -1.997 -4.170 1.00 94.88 106 ASP A CA 1
ATOM 867 C C . ASP A 1 106 ? -11.884 -1.436 -2.794 1.00 94.88 106 ASP A C 1
ATOM 869 O O . ASP A 1 106 ? -11.784 -2.191 -1.826 1.00 94.88 106 ASP A O 1
ATOM 873 N N . TYR A 1 107 ? -11.673 -0.118 -2.703 1.00 95.56 107 TYR A N 1
ATOM 874 C CA . TYR A 1 107 ? -11.392 0.596 -1.453 1.00 95.56 107 TYR A CA 1
ATOM 875 C C . TYR A 1 107 ? -12.663 1.010 -0.697 1.00 95.56 107 TYR A C 1
ATOM 877 O O . TYR A 1 107 ? -12.583 1.489 0.433 1.00 95.56 107 TYR A O 1
ATOM 885 N N . GLU A 1 108 ? -13.842 0.799 -1.277 1.00 94.81 108 GLU A N 1
ATOM 886 C CA . GLU A 1 108 ? -15.160 1.052 -0.671 1.00 94.81 108 GLU A CA 1
ATOM 887 C C . GLU A 1 108 ? -15.929 -0.250 -0.385 1.00 94.81 108 GLU A C 1
ATOM 889 O O . GLU A 1 108 ? -16.955 -0.230 0.292 1.00 94.81 108 GLU A O 1
ATOM 894 N N . SER A 1 109 ? -15.409 -1.378 -0.869 1.00 95.19 109 SER A N 1
ATOM 895 C CA . SER A 1 109 ? -15.980 -2.714 -0.723 1.00 95.19 109 SER A CA 1
ATOM 896 C C . SER A 1 109 ? -15.939 -3.226 0.718 1.00 95.19 109 SER A C 1
ATOM 898 O O . SER A 1 109 ? -14.944 -3.063 1.419 1.00 95.19 109 SER A O 1
ATOM 900 N N . GLU A 1 110 ? -16.986 -3.943 1.129 1.00 94.50 110 GLU A N 1
ATOM 901 C CA . GLU A 1 110 ? -17.045 -4.668 2.408 1.00 94.50 110 GLU A CA 1
ATOM 902 C C . GLU A 1 110 ? -16.167 -5.930 2.418 1.00 94.50 110 GLU A C 1
ATOM 904 O O . GLU A 1 110 ? -15.804 -6.433 3.483 1.00 94.50 110 GLU A O 1
ATOM 909 N N . VAL A 1 111 ? -15.785 -6.427 1.236 1.00 92.44 111 VAL A N 1
ATOM 910 C CA . VAL A 1 111 ? -14.893 -7.582 1.072 1.00 92.44 111 VAL A CA 1
ATOM 911 C C . VAL A 1 111 ? -13.523 -7.152 0.538 1.00 92.44 111 VAL A C 1
ATOM 913 O O . VAL A 1 111 ? -13.456 -6.282 -0.338 1.00 92.44 111 VAL A O 1
ATOM 916 N N . PRO A 1 112 ? -12.419 -7.732 1.041 1.00 94.88 112 PRO A N 1
ATOM 917 C CA . PRO A 1 112 ? -11.087 -7.458 0.520 1.00 94.88 112 PRO A CA 1
ATOM 918 C C . PRO A 1 112 ? -10.789 -8.282 -0.736 1.00 94.88 112 PRO A C 1
ATOM 920 O O . PRO A 1 112 ? -11.191 -9.441 -0.867 1.00 94.88 112 PRO A O 1
ATOM 923 N N . PHE A 1 113 ? -10.027 -7.676 -1.640 1.00 95.88 113 PHE A N 1
ATOM 924 C CA . PHE A 1 113 ? -9.549 -8.282 -2.879 1.00 95.88 113 PHE A CA 1
ATOM 925 C C . PHE A 1 113 ? -8.033 -8.419 -2.858 1.00 95.88 113 PHE A C 1
ATOM 927 O O . PHE A 1 113 ? -7.341 -7.661 -2.176 1.00 95.88 113 PHE A O 1
ATOM 934 N N . ILE A 1 114 ? -7.510 -9.366 -3.636 1.00 96.62 114 ILE A N 1
ATOM 935 C CA . ILE A 1 114 ? -6.076 -9.644 -3.685 1.00 96.62 114 ILE A CA 1
ATOM 936 C C . ILE A 1 114 ? -5.507 -9.384 -5.078 1.00 96.62 114 ILE A C 1
ATOM 938 O O . ILE A 1 114 ? -6.093 -9.763 -6.092 1.00 96.62 114 ILE A O 1
ATOM 942 N N . VAL A 1 115 ? -4.323 -8.775 -5.113 1.00 95.88 115 VAL A N 1
ATOM 943 C CA . VAL A 1 115 ? -3.430 -8.789 -6.274 1.00 95.88 115 VAL A CA 1
ATOM 944 C C . VAL A 1 115 ? -2.157 -9.528 -5.878 1.00 95.88 115 VAL A C 1
ATOM 946 O O . VAL A 1 115 ? -1.525 -9.189 -4.877 1.00 95.88 115 VAL A O 1
ATOM 949 N N . LEU A 1 116 ? -1.785 -10.540 -6.659 1.00 95.44 116 LEU A N 1
ATOM 950 C CA . LEU A 1 116 ? -0.639 -11.401 -6.366 1.00 95.44 116 LEU A CA 1
ATOM 951 C C . LEU A 1 116 ? 0.535 -11.139 -7.297 1.00 95.44 116 LEU A C 1
ATOM 953 O O . LEU A 1 116 ? 0.362 -10.921 -8.492 1.00 95.44 116 LEU A O 1
ATOM 957 N N . GLY A 1 117 ? 1.741 -11.262 -6.762 1.00 94.00 117 GLY A N 1
ATOM 958 C CA . GLY A 1 117 ? 2.943 -11.454 -7.551 1.00 94.00 117 GLY A CA 1
ATOM 959 C C . GLY A 1 117 ? 2.894 -12.769 -8.334 1.00 94.00 117 GLY A C 1
ATOM 960 O O . GLY A 1 117 ? 2.379 -13.783 -7.855 1.00 94.00 117 GLY A O 1
ATOM 961 N N . SER A 1 118 ? 3.449 -12.764 -9.544 1.00 93.25 118 SER A N 1
ATOM 962 C CA . SER A 1 118 ? 3.446 -13.911 -10.460 1.00 93.25 118 SER A CA 1
ATOM 963 C C . SER A 1 118 ? 3.943 -15.223 -9.847 1.00 93.25 118 SER A C 1
ATOM 965 O O . SER A 1 118 ? 3.378 -16.276 -10.144 1.00 93.25 118 SER A O 1
ATOM 967 N N . ASN A 1 119 ? 4.932 -15.187 -8.948 1.00 92.12 119 ASN A N 1
ATOM 968 C CA . ASN A 1 119 ? 5.485 -16.387 -8.311 1.00 92.12 119 ASN A CA 1
ATOM 969 C C . ASN A 1 119 ? 4.514 -17.029 -7.307 1.00 92.12 119 ASN A C 1
ATOM 971 O O . ASN A 1 119 ? 4.632 -18.222 -7.031 1.00 92.12 119 ASN A O 1
ATOM 975 N N . LEU A 1 120 ? 3.548 -16.266 -6.783 1.00 92.25 120 LEU A N 1
ATOM 976 C CA . LEU A 1 120 ? 2.562 -16.742 -5.806 1.00 92.25 120 LEU A CA 1
ATOM 977 C C . LEU A 1 120 ? 1.338 -17.393 -6.460 1.00 92.25 120 LEU A C 1
ATOM 979 O O . LEU A 1 120 ? 0.562 -18.068 -5.790 1.00 92.25 120 LEU A O 1
ATOM 983 N N . THR A 1 121 ? 1.173 -17.253 -7.777 1.00 90.81 121 THR A N 1
ATOM 984 C CA . THR A 1 121 ? 0.032 -17.833 -8.508 1.00 90.81 121 THR A CA 1
ATOM 985 C C . THR A 1 121 ? -0.054 -19.356 -8.391 1.00 90.81 121 THR A C 1
ATOM 987 O O . THR A 1 121 ? -1.141 -19.913 -8.458 1.00 90.81 121 THR A O 1
ATOM 990 N N . LYS A 1 122 ? 1.062 -20.051 -8.139 1.00 87.75 122 LYS A N 1
ATOM 991 C CA . LYS A 1 122 ? 1.070 -21.509 -7.922 1.00 87.75 122 LYS A CA 1
ATOM 992 C C . LYS A 1 122 ? 0.448 -21.932 -6.584 1.00 87.75 122 LYS A C 1
ATOM 994 O O . LYS A 1 122 ? 0.145 -23.104 -6.408 1.00 87.75 122 LYS A O 1
ATOM 999 N N . GLN A 1 123 ? 0.284 -21.000 -5.644 1.00 88.00 123 GLN A N 1
ATOM 1000 C CA . GLN A 1 123 ? -0.261 -21.247 -4.303 1.00 88.00 123 GLN A CA 1
ATOM 1001 C C . GLN A 1 123 ? -1.770 -20.974 -4.219 1.00 88.00 123 GLN A C 1
ATOM 1003 O O . GLN A 1 123 ? -2.357 -21.045 -3.142 1.00 88.00 123 GLN A O 1
ATOM 1008 N N . THR A 1 124 ? -2.410 -20.631 -5.337 1.00 90.12 124 THR A N 1
ATOM 1009 C CA . THR A 1 124 ? -3.842 -20.325 -5.368 1.00 90.12 124 THR A CA 1
ATOM 1010 C C . THR A 1 124 ? -4.692 -21.538 -5.691 1.00 90.12 124 THR A C 1
ATOM 1012 O O . THR A 1 124 ? -4.278 -22.427 -6.431 1.00 90.12 124 THR A O 1
ATOM 1015 N N . TYR A 1 125 ? -5.931 -21.503 -5.221 1.00 89.88 125 TYR A N 1
ATOM 1016 C CA . TYR A 1 125 ? -6.980 -22.432 -5.606 1.00 89.88 125 TYR A CA 1
ATOM 1017 C C . TYR A 1 125 ? -7.828 -21.825 -6.730 1.00 89.88 125 TYR A C 1
ATOM 1019 O O . TYR A 1 125 ? -8.286 -20.689 -6.616 1.00 89.88 125 TYR A O 1
ATOM 1027 N N . GLN A 1 126 ? -8.048 -22.566 -7.816 1.00 88.81 126 GLN A N 1
ATOM 1028 C CA . GLN A 1 126 ? -8.835 -22.100 -8.958 1.00 88.81 126 GLN A CA 1
ATOM 1029 C C . GLN A 1 126 ? -9.837 -23.184 -9.392 1.00 88.81 126 GLN A C 1
ATOM 1031 O O . GLN A 1 126 ? -9.497 -24.040 -10.206 1.00 88.81 126 GLN A O 1
ATOM 1036 N N . PRO A 1 127 ? -11.068 -23.180 -8.847 1.00 80.56 127 PRO A N 1
ATOM 1037 C CA . PRO A 1 127 ? -12.084 -24.170 -9.202 1.00 80.56 127 PRO A CA 1
ATOM 1038 C C . PRO A 1 127 ? -12.693 -23.941 -10.594 1.00 80.56 127 PRO A C 1
ATOM 1040 O O . PRO A 1 127 ? -13.131 -24.895 -11.229 1.00 80.56 127 PRO A O 1
ATOM 1043 N N . GLN A 1 128 ? -12.754 -22.685 -11.059 1.00 81.31 128 GLN A N 1
ATOM 1044 C CA . GLN A 1 128 ? -13.298 -22.292 -12.368 1.00 81.31 128 GLN A CA 1
ATOM 1045 C C . GLN A 1 128 ? -12.539 -21.068 -12.928 1.00 81.31 128 GLN A C 1
ATOM 1047 O O . GLN A 1 128 ? -11.312 -21.063 -12.993 1.00 81.31 128 GLN A O 1
ATOM 1052 N N . ALA A 1 129 ? -13.250 -20.009 -13.332 1.00 83.50 129 ALA A N 1
ATOM 1053 C CA . ALA A 1 129 ? -12.658 -18.799 -13.897 1.00 83.50 129 ALA A CA 1
ATOM 1054 C C . ALA A 1 129 ? -11.998 -17.888 -12.844 1.00 83.50 129 ALA A C 1
ATOM 1056 O O . ALA A 1 129 ? -11.061 -17.167 -13.170 1.00 83.50 129 ALA A O 1
ATOM 1057 N N . GLN A 1 130 ? -12.464 -17.922 -11.590 1.00 88.38 130 GLN A N 1
ATOM 1058 C CA . GLN A 1 130 ? -11.951 -17.070 -10.515 1.00 88.38 130 GLN A CA 1
ATOM 1059 C C . GLN A 1 130 ? -10.869 -17.793 -9.705 1.00 88.38 130 GLN A C 1
ATOM 1061 O O . GLN A 1 130 ? -11.084 -18.891 -9.189 1.00 88.38 130 GLN A O 1
ATOM 1066 N N . GLN A 1 131 ? -9.714 -17.145 -9.573 1.00 93.00 131 GLN A N 1
ATOM 1067 C CA . GLN A 1 131 ? -8.597 -17.590 -8.745 1.00 93.00 131 GLN A CA 1
ATOM 1068 C C . GLN A 1 131 ? -8.771 -17.069 -7.309 1.00 93.00 131 GLN A C 1
ATOM 1070 O O . GLN A 1 131 ? -9.169 -15.917 -7.109 1.00 93.00 131 GLN A O 1
ATOM 1075 N N . TYR A 1 132 ? -8.472 -17.902 -6.314 1.00 94.06 132 TYR A N 1
ATOM 1076 C CA . TYR A 1 132 ? -8.584 -17.580 -4.892 1.00 94.06 132 TYR A CA 1
ATOM 1077 C C . TYR A 1 132 ? -7.265 -17.825 -4.166 1.00 94.06 132 TYR A C 1
ATOM 1079 O O . TYR A 1 132 ? -6.602 -18.840 -4.376 1.00 94.06 132 TYR A O 1
ATOM 1087 N N . TYR A 1 133 ? -6.905 -16.915 -3.267 1.00 94.31 133 TYR A N 1
ATOM 1088 C CA . TYR A 1 133 ? -5.726 -17.037 -2.416 1.00 94.31 133 TYR A CA 1
ATOM 1089 C C . TYR A 1 133 ? -6.147 -17.199 -0.960 1.00 94.31 133 TYR A C 1
ATOM 1091 O O . TYR A 1 133 ? -7.031 -16.484 -0.482 1.00 94.31 133 TYR A O 1
ATOM 1099 N N . GLN A 1 134 ? -5.531 -18.159 -0.271 1.00 91.81 134 GLN A N 1
ATOM 1100 C CA . GLN A 1 134 ? -5.838 -18.438 1.124 1.00 91.81 134 GLN A CA 1
ATOM 1101 C C . GLN A 1 134 ? -4.976 -17.562 2.036 1.00 91.81 134 GLN A C 1
ATOM 1103 O O . GLN A 1 134 ? -3.750 -17.637 2.012 1.00 91.81 134 GLN A O 1
ATOM 1108 N N . LEU A 1 135 ? -5.621 -16.759 2.877 1.00 87.31 135 LEU A N 1
ATOM 1109 C CA . LEU A 1 135 ? -4.972 -15.925 3.881 1.00 87.31 135 LEU A CA 1
ATOM 1110 C C . LEU A 1 135 ? -5.722 -16.083 5.208 1.00 87.31 135 LEU A C 1
ATOM 1112 O O . LEU A 1 135 ? -6.936 -15.912 5.264 1.00 87.31 135 LEU A O 1
ATOM 1116 N N . ASN A 1 136 ? -5.008 -16.429 6.283 1.00 83.50 136 ASN A N 1
ATOM 1117 C CA . ASN A 1 136 ? -5.580 -16.643 7.622 1.00 83.50 136 ASN A CA 1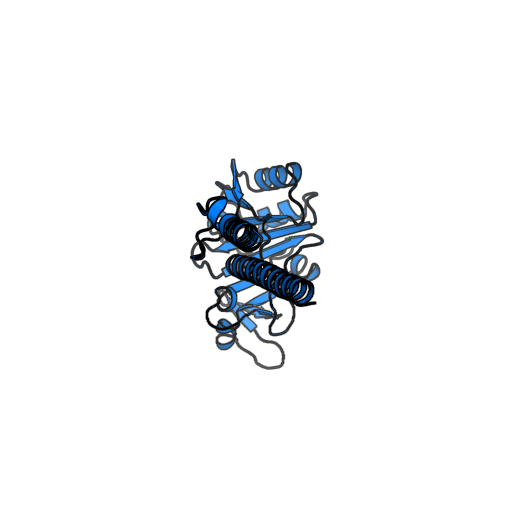
ATOM 1118 C C . ASN A 1 136 ? -6.816 -17.568 7.625 1.00 83.50 136 ASN A C 1
ATOM 1120 O O . ASN A 1 136 ? -7.818 -17.265 8.265 1.00 83.50 136 ASN A O 1
ATOM 1124 N N . HIS A 1 137 ? -6.734 -18.693 6.906 1.00 85.50 137 HIS A N 1
ATOM 1125 C CA . HIS A 1 137 ? -7.806 -19.688 6.730 1.00 85.50 137 HIS A CA 1
ATOM 1126 C C . HIS A 1 137 ? -9.026 -19.234 5.909 1.00 85.50 137 HIS A C 1
ATOM 1128 O O . HIS A 1 137 ? -9.918 -20.044 5.678 1.00 85.50 137 HIS A O 1
ATOM 1134 N N . ASN A 1 138 ? -9.039 -18.003 5.393 1.00 89.31 138 ASN A N 1
ATOM 1135 C CA . ASN A 1 138 ? -10.089 -17.494 4.513 1.00 89.31 138 ASN A CA 1
ATOM 1136 C C . ASN A 1 138 ? -9.610 -17.440 3.060 1.00 89.31 138 ASN A C 1
ATOM 1138 O O . ASN A 1 138 ? -8.428 -17.225 2.797 1.00 89.31 138 ASN A O 1
ATOM 1142 N N . TYR A 1 139 ? -10.533 -17.611 2.115 1.00 92.06 139 TYR A N 1
ATOM 1143 C CA . TYR A 1 139 ? -10.253 -17.498 0.685 1.00 92.06 139 TYR A CA 1
ATOM 1144 C C . TYR A 1 139 ? -10.702 -16.141 0.160 1.00 92.06 139 TYR A C 1
ATOM 1146 O O . TYR A 1 139 ? -11.860 -15.760 0.312 1.00 92.06 139 TYR A O 1
ATOM 1154 N N . TYR A 1 140 ? -9.790 -15.444 -0.509 1.00 93.50 140 TYR A N 1
ATOM 1155 C CA . TYR A 1 140 ? -10.047 -14.132 -1.089 1.00 93.50 140 TYR A CA 1
ATOM 1156 C C . TYR A 1 140 ? -9.860 -14.168 -2.600 1.00 93.50 140 TYR A C 1
ATOM 1158 O O . TYR A 1 140 ? -8.950 -14.829 -3.108 1.00 93.50 140 TYR A O 1
ATOM 1166 N N . ALA A 1 141 ? -10.725 -13.455 -3.319 1.00 94.75 141 ALA A N 1
ATOM 1167 C CA . ALA A 1 141 ? -10.677 -13.395 -4.772 1.00 94.75 141 ALA A CA 1
ATOM 1168 C C . ALA A 1 141 ? -9.425 -12.641 -5.247 1.00 94.75 141 ALA A C 1
ATOM 1170 O O . ALA A 1 141 ? -9.169 -11.502 -4.843 1.00 94.75 141 ALA A O 1
ATOM 1171 N N . VAL A 1 142 ? -8.661 -13.282 -6.132 1.00 96.19 142 VAL A N 1
ATOM 1172 C CA . VAL A 1 142 ? -7.521 -12.679 -6.825 1.00 96.19 142 VAL A CA 1
ATOM 1173 C C . VAL A 1 142 ? -8.035 -11.964 -8.069 1.00 96.19 142 VAL A C 1
ATOM 1175 O O . VAL A 1 142 ? -8.504 -12.598 -9.011 1.00 96.19 142 VAL A O 1
ATOM 1178 N N . ILE A 1 143 ? -7.962 -10.637 -8.083 1.00 95.62 143 ILE A N 1
ATOM 1179 C CA . ILE A 1 143 ? -8.487 -9.810 -9.183 1.00 95.62 143 ILE A CA 1
ATOM 1180 C C . ILE A 1 143 ? -7.412 -9.399 -10.196 1.00 95.62 143 ILE A C 1
ATOM 1182 O O . ILE A 1 143 ? -7.725 -8.849 -11.254 1.00 95.62 143 ILE A O 1
ATOM 1186 N N . GLY A 1 144 ? -6.144 -9.664 -9.883 1.00 94.81 144 GLY A N 1
ATOM 1187 C CA . GLY A 1 144 ? -5.026 -9.363 -10.762 1.00 94.81 144 GLY A CA 1
ATOM 1188 C C . GLY A 1 144 ? -3.739 -10.059 -10.351 1.00 94.81 144 GLY A C 1
ATOM 1189 O O . GLY A 1 144 ? -3.539 -10.419 -9.188 1.00 94.81 144 GLY A O 1
ATOM 1190 N N . VAL A 1 145 ? -2.853 -10.215 -11.330 1.00 94.56 145 VAL A N 1
ATOM 1191 C CA . VAL A 1 145 ? -1.501 -10.733 -11.140 1.00 94.56 145 VAL A CA 1
ATOM 1192 C C . VAL A 1 145 ? -0.510 -9.692 -11.638 1.00 94.56 145 VAL A C 1
ATOM 1194 O O . VAL A 1 145 ? -0.570 -9.271 -12.793 1.00 94.56 145 VAL A O 1
ATOM 1197 N N . THR A 1 146 ? 0.408 -9.275 -10.772 1.00 92.38 146 THR A N 1
ATOM 1198 C CA . THR A 1 146 ? 1.502 -8.355 -11.094 1.00 92.38 146 THR A CA 1
ATOM 1199 C C . THR A 1 146 ? 2.798 -9.124 -11.314 1.00 92.38 146 THR A C 1
ATOM 1201 O O . THR A 1 146 ? 3.054 -10.141 -10.668 1.00 92.38 146 THR A O 1
ATOM 1204 N N . GLY A 1 147 ? 3.659 -8.626 -12.194 1.00 88.31 147 GLY A N 1
ATOM 1205 C CA . GLY A 1 147 ? 4.998 -9.181 -12.330 1.00 88.31 147 GLY A CA 1
ATOM 1206 C C . GLY A 1 147 ? 5.801 -8.609 -13.488 1.00 88.31 147 GLY A C 1
ATOM 1207 O O . GLY A 1 147 ? 5.247 -8.116 -14.467 1.00 88.31 147 GLY A O 1
ATOM 1208 N N . VAL A 1 148 ? 7.124 -8.680 -13.354 1.00 83.06 148 VAL A N 1
ATOM 1209 C CA . VAL A 1 148 ? 8.120 -8.241 -14.345 1.00 83.06 148 VAL A CA 1
ATOM 1210 C C . VAL A 1 148 ? 9.358 -9.111 -14.275 1.00 83.06 148 VAL A C 1
ATOM 1212 O O . VAL A 1 148 ? 9.918 -9.279 -13.192 1.00 83.06 148 VAL A O 1
ATOM 1215 N N . GLY A 1 149 ? 9.803 -9.595 -15.439 1.00 76.25 149 GLY A N 1
ATOM 1216 C CA . GLY A 1 149 ? 11.046 -10.354 -15.602 1.00 76.25 149 GLY A CA 1
ATOM 1217 C C . GLY A 1 149 ? 11.231 -11.496 -14.595 1.00 76.25 149 GLY A C 1
ATOM 1218 O O . GLY A 1 149 ? 10.316 -11.880 -13.866 1.00 76.25 149 GLY A O 1
ATOM 1219 N N . GLU A 1 150 ? 12.445 -12.031 -14.531 1.00 63.91 150 GLU A N 1
ATOM 1220 C CA . GLU A 1 150 ? 12.843 -12.962 -13.474 1.00 63.91 150 GLU A CA 1
ATOM 1221 C C . GLU A 1 150 ? 13.475 -12.177 -12.304 1.00 63.91 150 GLU A C 1
ATOM 1223 O O . GLU A 1 150 ? 14.185 -11.197 -12.518 1.00 63.91 150 GLU A O 1
ATOM 1228 N N . ASN A 1 151 ? 13.207 -12.592 -11.059 1.00 68.94 151 ASN A N 1
ATOM 1229 C CA . ASN A 1 151 ? 13.776 -12.055 -9.803 1.00 68.94 151 ASN A CA 1
ATOM 1230 C C . ASN A 1 151 ? 13.314 -10.672 -9.292 1.00 68.94 151 ASN A C 1
ATOM 1232 O O . ASN A 1 151 ? 13.922 -10.147 -8.358 1.00 68.94 151 ASN A O 1
ATOM 1236 N N . SER A 1 152 ? 12.229 -10.083 -9.804 1.00 76.88 152 SER A N 1
ATOM 1237 C CA . SER A 1 152 ? 11.691 -8.854 -9.196 1.00 76.88 152 SER A CA 1
ATOM 1238 C C . SER A 1 152 ? 10.985 -9.130 -7.860 1.00 76.88 152 SER A C 1
ATOM 1240 O O . SER A 1 152 ? 10.212 -10.083 -7.752 1.00 76.88 152 SER A O 1
ATOM 1242 N N . ALA A 1 153 ? 11.191 -8.266 -6.857 1.00 79.00 153 ALA A N 1
ATOM 1243 C CA . ALA A 1 153 ? 10.527 -8.364 -5.550 1.00 79.00 153 ALA A CA 1
ATOM 124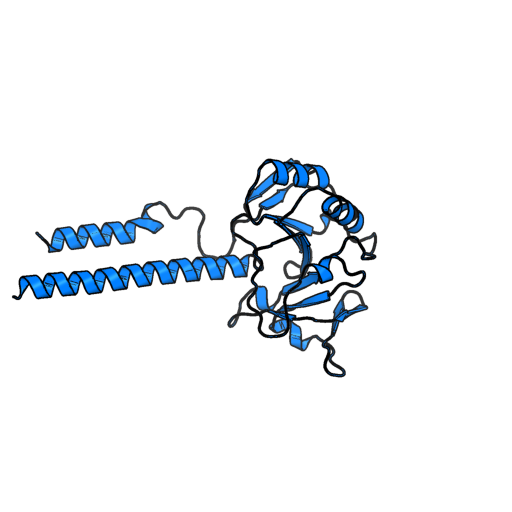4 C C . ALA A 1 153 ? 8.992 -8.360 -5.674 1.00 79.00 153 ALA A C 1
ATOM 1246 O O . ALA A 1 153 ? 8.303 -9.083 -4.957 1.00 79.00 153 ALA A O 1
ATOM 1247 N N . ILE A 1 154 ? 8.461 -7.629 -6.662 1.00 84.62 154 ILE A N 1
ATOM 1248 C CA . ILE A 1 154 ? 7.020 -7.558 -6.921 1.00 84.62 154 ILE A CA 1
ATOM 1249 C C . ILE A 1 154 ? 6.415 -8.922 -7.282 1.00 84.62 154 ILE A C 1
ATOM 1251 O O . ILE A 1 154 ? 5.248 -9.173 -6.991 1.00 84.62 154 ILE A O 1
ATOM 1255 N N . ASN A 1 155 ? 7.208 -9.830 -7.867 1.00 89.06 155 ASN A N 1
ATOM 1256 C CA . ASN A 1 155 ? 6.750 -11.158 -8.276 1.00 89.06 155 ASN A CA 1
ATOM 1257 C C . ASN A 1 155 ? 6.425 -12.048 -7.067 1.00 89.06 155 ASN A C 1
ATOM 1259 O O . ASN A 1 155 ? 5.739 -13.051 -7.227 1.00 89.06 155 ASN A O 1
ATOM 1263 N N . GLN A 1 156 ? 6.905 -11.700 -5.869 1.00 90.56 156 GLN A N 1
ATOM 1264 C CA . GLN A 1 156 ? 6.666 -12.434 -4.623 1.00 90.56 156 GLN A CA 1
ATOM 1265 C C . GLN A 1 156 ? 5.729 -11.685 -3.670 1.00 90.56 156 GLN A C 1
ATOM 1267 O O . GLN A 1 156 ? 5.539 -12.133 -2.546 1.00 90.56 156 GLN A O 1
ATOM 1272 N N . HIS A 1 157 ? 5.161 -10.550 -4.088 1.00 92.88 157 HIS A N 1
ATOM 1273 C CA . HIS A 1 157 ? 4.400 -9.675 -3.199 1.00 92.88 157 HIS A CA 1
ATOM 1274 C C . HIS A 1 157 ? 2.899 -9.996 -3.220 1.00 92.88 157 HIS A C 1
ATOM 1276 O O . HIS A 1 157 ? 2.309 -10.191 -4.279 1.00 92.88 157 HIS A O 1
ATOM 1282 N N . THR A 1 158 ? 2.259 -10.008 -2.056 1.00 95.25 158 THR A N 1
ATOM 1283 C CA . THR A 1 158 ? 0.805 -10.095 -1.881 1.00 95.25 158 THR A CA 1
ATOM 1284 C C . THR A 1 158 ? 0.257 -8.729 -1.498 1.00 95.25 158 THR A C 1
ATOM 1286 O O . THR A 1 158 ? 0.626 -8.157 -0.468 1.00 95.25 158 THR A O 1
ATOM 1289 N N . PHE A 1 159 ? -0.653 -8.209 -2.313 1.00 95.56 159 PHE A N 1
ATOM 1290 C CA . PHE A 1 159 ? -1.377 -6.977 -2.040 1.00 95.56 159 PHE A CA 1
ATOM 1291 C C . PHE A 1 159 ? -2.824 -7.287 -1.690 1.00 95.56 159 PHE A C 1
ATOM 1293 O O . PHE A 1 159 ? -3.488 -8.015 -2.425 1.00 95.56 159 PHE A O 1
ATOM 1300 N N . VAL A 1 160 ? -3.322 -6.699 -0.606 1.00 96.56 160 VAL A N 1
ATOM 1301 C CA . VAL A 1 160 ? -4.711 -6.849 -0.160 1.00 96.56 160 VAL A CA 1
ATOM 1302 C C . VAL A 1 160 ? -5.378 -5.480 -0.104 1.00 96.56 160 VAL A C 1
ATOM 1304 O O . VAL A 1 160 ? -4.829 -4.555 0.501 1.00 96.56 160 VAL A O 1
ATOM 1307 N N . SER A 1 161 ? -6.547 -5.328 -0.729 1.00 96.44 161 SER A N 1
ATOM 1308 C CA . SER A 1 161 ? -7.308 -4.082 -0.643 1.00 96.44 161 SER A CA 1
ATOM 1309 C C . SER A 1 161 ? -7.865 -3.894 0.763 1.00 96.44 161 SER A C 1
ATOM 1311 O O . SER A 1 161 ? -8.355 -4.824 1.402 1.00 96.44 161 SER A O 1
ATOM 1313 N N . LEU A 1 162 ? -7.792 -2.661 1.234 1.00 96.44 162 LEU A N 1
ATOM 1314 C CA . LEU A 1 162 ? -8.258 -2.236 2.538 1.00 96.44 162 LEU A CA 1
ATOM 1315 C C . LEU A 1 162 ? -9.398 -1.242 2.338 1.00 96.44 162 LEU A C 1
ATOM 1317 O O . LEU A 1 162 ? -9.308 -0.388 1.459 1.00 96.44 162 LEU A O 1
ATOM 1321 N N . SER A 1 163 ? -10.449 -1.323 3.147 1.00 96.44 163 SER A N 1
ATOM 1322 C CA . SER A 1 163 ? -11.592 -0.409 3.075 1.00 96.44 163 SER A CA 1
ATOM 1323 C C . SER A 1 163 ? -12.083 -0.025 4.471 1.00 96.44 163 SER A C 1
ATOM 1325 O O . SER A 1 163 ? -12.082 -0.872 5.364 1.00 96.44 163 SER A O 1
ATOM 1327 N N . PRO A 1 164 ? -12.569 1.215 4.688 1.00 95.88 164 PRO A N 1
ATOM 1328 C CA . PRO A 1 164 ? -13.241 1.588 5.936 1.00 95.88 164 PRO A CA 1
ATOM 1329 C C . PRO A 1 164 ? -14.523 0.783 6.217 1.00 95.88 164 PRO A C 1
ATOM 1331 O O . PRO A 1 164 ? -14.978 0.785 7.366 1.00 95.88 164 PRO A O 1
ATOM 1334 N N . ASN A 1 165 ? -15.084 0.119 5.198 1.00 95.75 165 ASN A N 1
ATOM 1335 C CA . ASN A 1 165 ? -16.321 -0.663 5.276 1.00 95.75 165 ASN A CA 1
ATOM 1336 C C . ASN A 1 165 ? -16.074 -2.162 5.528 1.00 95.75 165 ASN A C 1
ATOM 1338 O O . ASN A 1 165 ? -17.016 -2.904 5.784 1.00 95.75 165 ASN A O 1
ATOM 1342 N N . GLN A 1 166 ? -14.819 -2.621 5.479 1.00 93.31 166 GLN A N 1
ATOM 1343 C CA . GLN A 1 166 ? -14.466 -4.003 5.818 1.00 93.31 166 GLN A CA 1
ATOM 1344 C C . GLN A 1 166 ? -14.561 -4.247 7.324 1.00 93.31 166 GLN A C 1
ATOM 1346 O O . GLN A 1 166 ? -14.377 -3.334 8.128 1.00 93.31 166 GLN A O 1
ATOM 1351 N N . THR A 1 167 ? -14.780 -5.503 7.709 1.00 90.56 167 THR A N 1
ATOM 1352 C CA . THR A 1 167 ? -14.587 -5.956 9.092 1.00 90.56 167 THR A CA 1
ATOM 1353 C C . THR A 1 167 ? -13.232 -6.646 9.198 1.00 90.56 167 THR A C 1
ATOM 1355 O O . THR A 1 167 ? -13.066 -7.778 8.750 1.00 90.56 167 THR A O 1
ATOM 1358 N N . LEU A 1 168 ? -12.248 -5.952 9.769 1.00 89.25 168 LEU A N 1
ATOM 1359 C CA . LEU A 1 168 ? -10.938 -6.523 10.086 1.00 89.25 168 LEU A CA 1
ATOM 1360 C C . LEU A 1 168 ? -10.918 -7.068 11.514 1.00 89.25 168 LEU A C 1
ATOM 1362 O O . LEU A 1 168 ? -11.573 -6.530 12.408 1.00 89.25 168 LEU A O 1
ATOM 1366 N N . ASP A 1 169 ? -10.103 -8.097 11.736 1.00 87.75 169 ASP A N 1
ATOM 1367 C CA . ASP A 1 169 ? -9.813 -8.589 13.079 1.00 87.75 169 ASP A CA 1
ATOM 1368 C C . ASP A 1 169 ? -9.192 -7.463 13.929 1.00 87.75 169 ASP A C 1
ATOM 1370 O O . ASP A 1 169 ? -8.249 -6.785 13.511 1.00 87.75 169 ASP A O 1
ATOM 1374 N N . SER A 1 170 ? -9.716 -7.275 15.142 1.00 84.88 170 SER A N 1
ATOM 1375 C CA . SER A 1 170 ? -9.235 -6.273 16.101 1.00 84.88 170 SER A CA 1
ATOM 1376 C C . SER A 1 170 ? -7.785 -6.506 16.553 1.00 84.88 170 SER A C 1
ATOM 1378 O O . SER A 1 170 ? -7.128 -5.572 17.023 1.00 84.88 170 SER A O 1
ATOM 1380 N N . ALA A 1 171 ? -7.262 -7.722 16.357 1.00 90.88 171 ALA A N 1
ATOM 1381 C CA . ALA A 1 171 ? -5.856 -8.059 16.554 1.00 90.88 171 ALA A CA 1
ATOM 1382 C C . ALA A 1 171 ? -4.920 -7.451 15.489 1.00 90.88 171 ALA A C 1
ATOM 1384 O O . ALA A 1 171 ? -3.703 -7.408 15.702 1.00 90.88 171 ALA A O 1
ATOM 1385 N N . ILE A 1 172 ? -5.451 -6.970 14.357 1.00 93.38 172 ILE A N 1
ATOM 1386 C CA . ILE A 1 172 ? -4.665 -6.310 13.310 1.00 93.38 172 ILE A CA 1
ATOM 1387 C C . ILE A 1 172 ? -4.459 -4.842 13.688 1.00 93.38 172 ILE A C 1
ATOM 1389 O O . ILE A 1 172 ? -5.392 -4.031 13.710 1.00 93.38 172 ILE A O 1
ATOM 1393 N N . ARG A 1 173 ? -3.206 -4.481 13.975 1.00 96.56 173 ARG A N 1
ATOM 1394 C CA . ARG A 1 173 ? -2.844 -3.170 14.532 1.00 96.56 173 ARG A CA 1
ATOM 1395 C C . ARG A 1 173 ? -1.742 -2.493 13.731 1.00 96.56 173 ARG A C 1
ATOM 1397 O O . ARG A 1 173 ? -0.868 -3.155 13.177 1.00 96.56 173 ARG A O 1
ATOM 1404 N N . THR A 1 174 ? -1.760 -1.164 13.675 1.00 96.12 174 THR A N 1
ATOM 1405 C CA . THR A 1 174 ? -0.833 -0.354 12.868 1.00 96.12 174 THR A CA 1
ATOM 1406 C C . THR A 1 174 ? 0.639 -0.588 13.222 1.00 96.12 174 THR A C 1
ATOM 1408 O O . THR A 1 174 ? 1.487 -0.519 12.331 1.00 96.12 174 THR A O 1
ATOM 1411 N N . GLY A 1 175 ? 0.963 -0.936 14.473 1.00 95.50 175 GLY A N 1
ATOM 1412 C CA . GLY A 1 175 ? 2.325 -1.236 14.923 1.00 95.50 175 GLY A CA 1
ATOM 1413 C C . GLY A 1 175 ? 2.951 -2.463 14.250 1.00 95.50 175 GLY A C 1
ATOM 1414 O O . GLY A 1 175 ? 4.175 -2.536 14.116 1.00 95.50 175 GLY A O 1
ATOM 1415 N N . GLN A 1 176 ? 2.132 -3.386 13.734 1.00 95.94 176 GLN A N 1
ATOM 1416 C CA . GLN A 1 176 ? 2.584 -4.562 12.977 1.00 95.94 176 GLN A CA 1
ATOM 1417 C C . GLN A 1 176 ? 3.097 -4.202 11.574 1.00 95.94 176 GLN A C 1
ATOM 1419 O O . GLN A 1 176 ? 3.695 -5.042 10.897 1.00 95.94 176 GLN A O 1
ATOM 1424 N N . PHE A 1 177 ? 2.907 -2.952 11.141 1.00 96.38 177 PHE A N 1
ATOM 1425 C CA . PHE A 1 177 ? 3.192 -2.509 9.785 1.00 96.38 177 PHE A CA 1
ATOM 1426 C C . PHE A 1 177 ? 4.205 -1.363 9.743 1.00 96.38 177 PHE A C 1
ATOM 1428 O O . PHE A 1 177 ? 4.353 -0.541 10.654 1.00 96.38 177 PHE A O 1
ATOM 1435 N N . ARG A 1 178 ? 4.926 -1.297 8.629 1.00 95.56 178 ARG A N 1
ATOM 1436 C CA . ARG A 1 178 ? 5.578 -0.086 8.150 1.00 95.56 178 ARG A CA 1
ATOM 1437 C C . ARG A 1 178 ? 4.564 0.666 7.297 1.00 95.56 178 ARG A C 1
ATOM 1439 O O . ARG A 1 178 ? 4.161 0.190 6.240 1.00 95.56 178 ARG A O 1
ATOM 1446 N N . ILE A 1 179 ? 4.172 1.839 7.777 1.00 96.69 179 ILE A N 1
ATOM 1447 C CA . ILE A 1 179 ? 3.137 2.670 7.166 1.00 96.69 179 ILE A CA 1
ATOM 1448 C C . ILE A 1 179 ? 3.801 3.604 6.159 1.00 96.69 179 ILE A C 1
ATOM 1450 O O . ILE A 1 179 ? 4.704 4.372 6.510 1.00 96.69 179 ILE A O 1
ATOM 1454 N N . ILE A 1 180 ? 3.363 3.530 4.908 1.00 95.19 180 ILE A N 1
ATOM 1455 C CA . ILE A 1 180 ? 3.869 4.348 3.814 1.00 95.19 180 ILE A CA 1
ATOM 1456 C C . ILE A 1 180 ? 2.723 5.179 3.252 1.00 95.19 180 ILE A C 1
ATOM 1458 O O . ILE A 1 180 ? 1.713 4.636 2.816 1.00 95.19 180 ILE A O 1
ATOM 1462 N N . TYR A 1 181 ? 2.901 6.493 3.258 1.00 95.38 181 TYR A N 1
ATOM 1463 C CA . TYR A 1 181 ? 2.004 7.474 2.667 1.00 95.38 181 TYR A CA 1
ATOM 1464 C C . TYR A 1 181 ? 2.554 7.938 1.325 1.00 95.38 181 TYR A C 1
ATOM 1466 O O . TYR A 1 181 ? 3.669 8.448 1.260 1.00 95.38 181 TYR A O 1
ATOM 1474 N N . ASP A 1 182 ? 1.776 7.771 0.264 1.00 93.44 182 ASP A N 1
ATOM 1475 C CA . ASP A 1 182 ? 2.163 8.113 -1.099 1.00 93.44 182 ASP A CA 1
ATOM 1476 C C . ASP A 1 182 ? 1.164 9.091 -1.726 1.00 93.44 182 ASP A C 1
ATOM 1478 O O . ASP A 1 182 ? 0.123 8.676 -2.242 1.00 93.44 182 ASP A O 1
ATOM 1482 N N . PRO A 1 183 ? 1.430 10.404 -1.638 1.00 92.94 183 PRO A N 1
ATOM 1483 C CA . PRO A 1 183 ? 0.591 11.411 -2.266 1.00 92.94 183 PRO A CA 1
ATOM 1484 C C . PRO A 1 183 ? 0.921 11.580 -3.752 1.00 92.94 183 PRO A C 1
ATOM 1486 O O . PRO A 1 183 ? 2.093 11.649 -4.133 1.00 92.94 183 PRO A O 1
ATOM 1489 N N . SER A 1 184 ? -0.101 11.799 -4.582 1.00 90.50 184 SER A N 1
ATOM 1490 C CA . SER A 1 184 ? 0.092 12.156 -5.996 1.00 90.50 184 SER A CA 1
ATOM 1491 C C . SER A 1 184 ? 0.865 13.476 -6.146 1.00 90.50 184 SER A C 1
ATOM 1493 O O . SER A 1 184 ? 1.721 13.610 -7.020 1.00 90.50 184 SER A O 1
ATOM 1495 N N . THR A 1 185 ? 0.640 14.433 -5.237 1.00 89.06 185 THR A N 1
ATOM 1496 C CA . THR A 1 185 ? 1.423 15.673 -5.114 1.00 89.06 185 THR A CA 1
ATOM 1497 C C . THR A 1 185 ? 1.753 15.939 -3.652 1.00 89.06 185 THR A C 1
ATOM 1499 O O . THR A 1 185 ? 0.867 15.952 -2.800 1.00 89.06 185 THR A O 1
ATOM 1502 N N . GLN A 1 186 ? 3.023 16.200 -3.347 1.00 87.38 186 GLN A N 1
ATOM 1503 C CA . GLN A 1 186 ? 3.450 16.443 -1.974 1.00 87.38 186 GLN A CA 1
ATOM 1504 C C . GLN A 1 186 ? 2.931 17.796 -1.454 1.00 87.38 186 GLN A C 1
ATOM 1506 O O . GLN A 1 186 ? 3.286 18.851 -1.976 1.00 87.38 186 GLN A O 1
ATOM 1511 N N . LYS A 1 187 ? 2.113 17.761 -0.393 1.00 92.75 187 LYS A N 1
ATOM 1512 C CA . LYS A 1 187 ? 1.567 18.940 0.298 1.00 92.75 187 LYS A CA 1
ATOM 1513 C C . LYS A 1 187 ? 1.805 18.831 1.802 1.00 92.75 187 LYS A C 1
ATOM 1515 O O . LYS A 1 187 ? 1.432 17.839 2.423 1.00 92.75 187 LYS A O 1
ATOM 1520 N N . ALA A 1 188 ? 2.398 19.864 2.401 1.00 92.44 188 ALA A N 1
ATOM 1521 C CA . ALA A 1 188 ? 2.749 19.856 3.824 1.00 92.44 188 ALA A CA 1
ATOM 1522 C C . ALA A 1 188 ? 1.520 19.754 4.749 1.00 92.44 188 ALA A C 1
ATOM 1524 O O . ALA A 1 188 ? 1.579 19.071 5.772 1.00 92.44 188 ALA A O 1
ATOM 1525 N N . SER A 1 189 ? 0.400 20.387 4.374 1.00 94.31 189 SER A N 1
ATOM 1526 C CA . SER A 1 189 ? -0.883 20.291 5.087 1.00 94.31 189 SER A CA 1
ATOM 1527 C C . SER A 1 189 ? -1.370 18.849 5.193 1.00 94.31 189 SER A C 1
ATOM 1529 O O . SER A 1 189 ? -1.786 18.400 6.261 1.00 94.31 189 SER A O 1
ATOM 1531 N N . ASP A 1 190 ? -1.265 18.119 4.088 1.00 95.81 190 ASP A N 1
ATOM 1532 C CA . ASP A 1 190 ? -1.796 16.771 3.952 1.00 95.81 190 ASP A CA 1
ATOM 1533 C C . ASP A 1 190 ? -0.923 15.800 4.744 1.00 95.81 190 ASP A C 1
ATOM 1535 O O . ASP A 1 190 ? -1.430 15.026 5.553 1.00 95.81 190 ASP A O 1
ATOM 1539 N N . THR A 1 191 ? 0.404 15.937 4.634 1.00 94.94 191 THR A N 1
ATOM 1540 C CA . THR A 1 191 ? 1.354 15.195 5.473 1.00 94.94 191 THR A CA 1
ATOM 1541 C C . THR A 1 191 ? 1.115 15.455 6.962 1.00 94.94 191 THR A C 1
ATOM 1543 O O . THR A 1 191 ? 1.107 14.512 7.750 1.00 94.94 191 THR A O 1
ATOM 1546 N N . LYS A 1 192 ? 0.862 16.706 7.373 1.00 96.12 192 LYS A N 1
ATOM 1547 C CA . LYS A 1 192 ? 0.543 17.029 8.774 1.00 96.12 192 LYS A CA 1
ATOM 1548 C C . LYS A 1 192 ? -0.744 16.339 9.229 1.00 96.12 192 LYS A C 1
ATOM 1550 O O . LYS A 1 192 ? -0.791 15.832 10.346 1.00 96.12 192 LYS A O 1
ATOM 1555 N N . LYS A 1 193 ? -1.768 16.277 8.374 1.00 96.81 193 LYS A N 1
ATOM 1556 C CA . LYS A 1 193 ? -3.029 15.589 8.683 1.00 96.81 193 LYS A CA 1
ATOM 1557 C C . LYS A 1 193 ? -2.843 14.078 8.817 1.00 96.81 193 LYS A C 1
ATOM 1559 O O . LYS A 1 193 ? -3.401 13.489 9.737 1.00 96.81 193 LYS A O 1
ATOM 1564 N N . VAL A 1 194 ? -2.026 13.471 7.954 1.00 96.62 194 VAL A N 1
ATOM 1565 C CA . VAL A 1 194 ? -1.626 12.060 8.071 1.00 96.62 194 VAL A CA 1
ATOM 1566 C C . VAL A 1 194 ? -0.937 11.824 9.416 1.00 96.62 194 VAL A C 1
ATOM 1568 O O . VAL A 1 194 ? -1.367 10.960 10.172 1.00 96.62 194 VAL A O 1
ATOM 1571 N N . LEU A 1 195 ? 0.063 12.636 9.774 1.00 96.81 195 LEU A N 1
ATOM 1572 C CA . LEU A 1 195 ? 0.758 12.512 11.061 1.00 96.81 195 LEU A CA 1
ATOM 1573 C C . LEU A 1 195 ? -0.183 12.646 12.262 1.00 96.81 195 LEU A C 1
ATOM 1575 O O . LEU A 1 195 ? -0.048 11.891 13.218 1.00 96.81 195 LEU A O 1
ATOM 1579 N N . GLN A 1 196 ? -1.156 13.559 12.201 1.00 96.69 196 GLN A N 1
ATOM 1580 C CA . GLN A 1 196 ? -2.174 13.709 13.245 1.00 96.69 196 GLN A CA 1
ATOM 1581 C C . GLN A 1 196 ? -3.027 12.450 13.409 1.00 96.69 196 GLN A C 1
ATOM 1583 O O . GLN A 1 196 ? -3.261 12.032 14.536 1.00 96.69 196 GLN A O 1
ATOM 1588 N N . ILE A 1 197 ? -3.474 11.846 12.305 1.00 96.56 197 ILE A N 1
ATOM 1589 C CA . ILE A 1 197 ? -4.315 10.639 12.330 1.00 96.56 197 ILE A CA 1
ATOM 1590 C C . ILE A 1 197 ? -3.537 9.446 12.895 1.00 96.56 197 ILE A C 1
ATOM 1592 O O . ILE A 1 197 ? -4.069 8.692 13.697 1.00 96.56 197 ILE A O 1
ATOM 1596 N N . PHE A 1 198 ? -2.259 9.314 12.539 1.00 96.19 198 PHE A N 1
ATOM 1597 C CA . PHE A 1 198 ? -1.390 8.246 13.044 1.00 96.19 198 PHE A CA 1
ATOM 1598 C C . PHE A 1 198 ? -0.734 8.552 14.402 1.00 96.19 198 PHE A C 1
ATOM 1600 O O . PHE A 1 198 ? 0.059 7.742 14.888 1.00 96.19 198 PHE A O 1
ATOM 1607 N N . HIS A 1 199 ? -1.003 9.723 14.994 1.00 95.56 199 HIS A N 1
ATOM 1608 C CA . HIS A 1 199 ? -0.302 10.245 16.177 1.00 95.56 199 HIS A CA 1
ATOM 1609 C C . HIS A 1 199 ? 1.229 10.100 16.073 1.00 95.56 199 HIS A C 1
ATOM 1611 O O . HIS A 1 199 ? 1.910 9.720 17.023 1.00 95.56 199 HIS A O 1
ATOM 1617 N N . ALA A 1 200 ? 1.756 10.363 14.880 1.00 95.69 200 ALA A N 1
ATOM 1618 C CA . ALA A 1 200 ? 3.147 10.154 14.515 1.00 95.69 200 ALA A CA 1
ATOM 1619 C C . ALA A 1 200 ? 3.973 11.436 14.682 1.00 95.69 200 ALA A C 1
ATOM 1621 O O . ALA A 1 200 ? 3.473 12.545 14.490 1.00 95.69 200 ALA A O 1
ATOM 1622 N N . THR A 1 201 ? 5.265 11.294 14.986 1.00 92.75 201 THR A N 1
ATOM 1623 C CA . THR A 1 201 ? 6.152 12.446 15.241 1.00 92.75 201 THR A CA 1
ATOM 1624 C C . THR A 1 201 ? 6.831 12.988 13.986 1.00 92.75 201 THR A C 1
ATOM 1626 O O . THR A 1 201 ? 7.339 14.107 13.993 1.00 92.75 201 THR A O 1
ATOM 1629 N N . GLY A 1 202 ? 6.830 12.233 12.886 1.00 93.56 202 GLY A N 1
ATOM 1630 C CA . GLY A 1 202 ? 7.404 12.711 11.637 1.00 93.56 202 GLY A CA 1
ATOM 1631 C C . GLY A 1 202 ? 7.358 11.707 10.499 1.00 93.56 202 GLY A C 1
ATOM 1632 O O . GLY A 1 202 ? 6.866 10.586 10.623 1.00 93.56 202 GLY A O 1
ATOM 1633 N N . THR A 1 203 ? 7.911 12.121 9.366 1.00 93.94 203 THR A N 1
ATOM 1634 C CA . THR A 1 203 ? 8.043 11.289 8.169 1.00 93.94 203 THR A CA 1
ATOM 1635 C C . THR A 1 203 ? 9.482 11.260 7.685 1.00 93.94 203 THR A C 1
ATOM 1637 O O . THR A 1 203 ? 10.190 12.258 7.808 1.00 93.94 203 THR A O 1
ATOM 1640 N N . LYS A 1 204 ? 9.894 10.167 7.046 1.00 91.38 204 LYS A N 1
ATOM 1641 C CA . LYS A 1 204 ? 11.122 10.113 6.236 1.00 91.38 204 LYS A CA 1
ATOM 1642 C C . LYS A 1 204 ? 10.774 9.739 4.803 1.00 91.38 204 L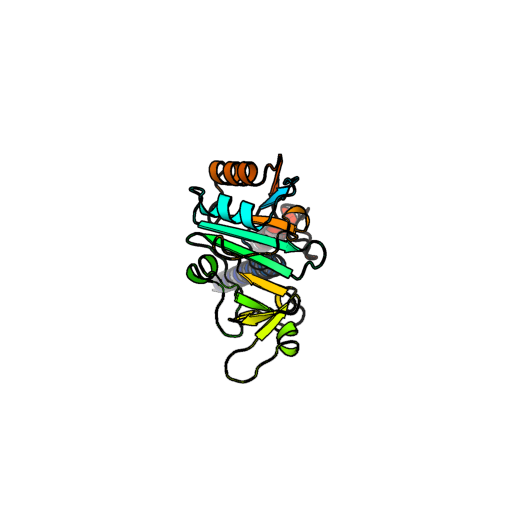YS A C 1
ATOM 1644 O O . LYS A 1 204 ? 9.819 9.000 4.588 1.00 91.38 204 LYS A O 1
ATOM 1649 N N . ARG A 1 205 ? 11.533 10.220 3.817 1.00 87.50 205 ARG A N 1
ATOM 1650 C CA . ARG A 1 205 ? 11.320 9.792 2.425 1.00 87.50 205 ARG A CA 1
ATOM 1651 C C . ARG A 1 205 ? 11.575 8.291 2.302 1.00 87.50 205 ARG A C 1
ATOM 1653 O O . ARG A 1 205 ? 12.510 7.774 2.913 1.00 87.50 205 ARG A O 1
ATOM 1660 N N . LEU A 1 206 ? 10.754 7.604 1.513 1.00 81.56 206 LEU A N 1
ATOM 1661 C CA . LEU A 1 206 ? 11.030 6.229 1.123 1.00 81.56 206 LEU A CA 1
ATOM 1662 C C . LEU A 1 206 ? 12.166 6.238 0.093 1.00 81.56 206 LEU A C 1
ATOM 1664 O O . LEU A 1 206 ? 11.960 6.520 -1.090 1.00 81.56 206 LEU A O 1
ATOM 1668 N N . VAL A 1 207 ? 13.374 5.953 0.568 1.00 70.19 207 VAL A N 1
ATOM 1669 C CA . VAL A 1 207 ? 14.539 5.697 -0.279 1.00 70.19 207 VAL A CA 1
ATOM 1670 C C . VAL A 1 207 ? 14.630 4.189 -0.489 1.00 70.19 207 VAL A C 1
ATOM 1672 O O . VAL A 1 207 ? 14.459 3.414 0.450 1.00 70.19 207 VAL A O 1
ATOM 1675 N N . ASP A 1 208 ? 14.813 3.787 -1.740 1.00 60.78 208 ASP A N 1
ATOM 1676 C CA . ASP A 1 208 ? 14.984 2.392 -2.124 1.00 60.78 208 ASP A CA 1
ATOM 1677 C C . ASP A 1 208 ? 16.349 1.875 -1.634 1.00 60.78 208 ASP A C 1
ATOM 1679 O O . ASP A 1 208 ? 17.358 2.564 -1.795 1.00 60.78 208 ASP A O 1
ATOM 1683 N N . SER A 1 209 ? 16.368 0.694 -1.012 1.00 45.00 209 SER A N 1
ATOM 1684 C CA . SER A 1 209 ? 17.585 0.012 -0.552 1.00 45.00 209 SER A CA 1
ATOM 1685 C C . SER A 1 209 ? 18.154 -0.952 -1.594 1.00 45.00 209 SER A C 1
ATOM 1687 O O . SER A 1 209 ? 19.112 -1.666 -1.294 1.00 45.00 209 SER A O 1
ATOM 1689 N N . SER A 1 210 ? 17.567 -1.022 -2.795 1.00 41.44 210 SER A N 1
ATOM 1690 C CA . SER A 1 210 ? 18.169 -1.750 -3.906 1.00 41.44 210 SER A CA 1
ATOM 1691 C C . SER A 1 210 ? 19.592 -1.240 -4.155 1.00 41.44 210 SER A C 1
ATOM 1693 O O . SER A 1 210 ? 19.897 -0.059 -3.994 1.00 41.44 210 SER A O 1
ATOM 1695 N N . SER A 1 211 ? 20.486 -2.160 -4.504 1.00 35.88 211 SER A N 1
ATOM 1696 C CA . SER A 1 211 ? 21.947 -2.031 -4.633 1.00 35.88 211 SER A CA 1
ATOM 1697 C C . SER A 1 211 ? 22.464 -0.904 -5.545 1.00 35.88 211 SER A C 1
ATOM 1699 O O . SER A 1 211 ? 23.676 -0.730 -5.698 1.00 35.88 211 SER A O 1
ATOM 1701 N N . ILE A 1 212 ? 21.585 -0.083 -6.114 1.00 39.88 212 ILE A N 1
ATOM 1702 C CA . ILE A 1 212 ? 21.940 1.177 -6.749 1.00 39.88 212 ILE A CA 1
ATOM 1703 C C . ILE A 1 212 ? 22.145 2.205 -5.636 1.00 39.88 212 ILE A C 1
ATOM 1705 O O . ILE A 1 212 ? 21.205 2.873 -5.214 1.00 39.88 212 ILE A O 1
ATOM 1709 N N . LYS A 1 213 ? 23.396 2.332 -5.169 1.00 35.66 213 LYS A N 1
ATOM 1710 C CA . LYS A 1 213 ? 23.893 3.402 -4.285 1.00 35.66 213 LYS A CA 1
ATOM 1711 C C . LYS A 1 213 ? 23.397 4.781 -4.753 1.00 35.66 213 LYS A C 1
ATOM 1713 O O . LYS A 1 213 ? 24.079 5.485 -5.492 1.00 35.66 213 LYS A O 1
ATOM 1718 N N . ARG A 1 214 ? 22.190 5.177 -4.345 1.00 42.31 214 ARG A N 1
ATOM 1719 C CA . ARG A 1 214 ? 21.636 6.516 -4.592 1.00 42.31 214 ARG A CA 1
ATOM 1720 C C . ARG A 1 214 ? 22.101 7.490 -3.513 1.00 42.31 214 ARG A C 1
ATOM 1722 O O . ARG A 1 214 ? 22.175 8.691 -3.762 1.00 42.31 214 ARG A O 1
ATOM 1729 N N . GLU A 1 215 ? 22.473 6.968 -2.348 1.00 39.22 215 GLU A N 1
ATOM 1730 C CA . GLU A 1 215 ? 23.146 7.708 -1.290 1.00 39.22 215 GLU A CA 1
ATOM 1731 C C . GLU A 1 215 ? 24.647 7.777 -1.603 1.00 39.22 215 GLU A C 1
ATOM 1733 O O . GLU A 1 215 ? 25.359 6.780 -1.515 1.00 39.22 215 GLU A O 1
ATOM 1738 N N . ARG A 1 216 ? 25.110 8.980 -1.970 1.00 41.38 216 ARG A N 1
ATOM 1739 C CA . ARG A 1 216 ? 26.510 9.373 -2.247 1.00 41.38 216 ARG A CA 1
ATOM 1740 C C . ARG A 1 216 ? 27.069 9.162 -3.657 1.00 41.38 216 ARG A C 1
ATOM 1742 O O . ARG A 1 216 ? 28.285 9.163 -3.807 1.00 41.38 216 ARG A O 1
ATOM 1749 N N . GLN A 1 217 ? 26.241 9.094 -4.695 1.00 43.50 217 GLN A N 1
ATOM 1750 C CA . GLN A 1 217 ? 26.755 9.444 -6.023 1.00 43.50 217 GLN A CA 1
ATOM 1751 C C . GLN A 1 217 ? 26.842 10.968 -6.124 1.00 43.50 217 GLN A C 1
ATOM 1753 O O . GLN A 1 217 ? 25.816 11.656 -6.145 1.00 43.50 217 GLN A O 1
ATOM 1758 N N . GLY A 1 218 ? 28.070 11.490 -6.080 1.00 48.19 218 GLY A N 1
ATOM 1759 C CA . GLY A 1 218 ? 28.340 12.922 -6.182 1.00 48.19 218 GLY A CA 1
ATOM 1760 C C . GLY A 1 218 ? 27.813 13.472 -7.507 1.00 48.19 218 GLY A C 1
ATOM 1761 O O . GLY A 1 218 ? 27.533 12.720 -8.439 1.00 48.19 218 GLY A O 1
ATOM 1762 N N . TRP A 1 219 ? 27.693 14.794 -7.629 1.00 48.81 219 TRP A N 1
ATOM 1763 C CA . TRP A 1 219 ? 27.289 15.443 -8.886 1.00 48.81 219 TRP A CA 1
ATOM 1764 C C . TRP A 1 219 ? 28.081 14.926 -10.108 1.00 48.81 219 TRP A C 1
ATOM 1766 O O . TRP A 1 219 ? 27.535 14.812 -11.202 1.00 48.81 219 TRP A O 1
ATOM 1776 N N . PHE A 1 220 ? 29.328 14.498 -9.894 1.00 51.12 220 PHE A N 1
ATOM 1777 C CA . PHE A 1 220 ? 30.202 13.897 -10.900 1.00 51.12 220 PHE A CA 1
ATOM 1778 C C . PHE A 1 220 ? 29.768 12.500 -11.389 1.00 51.12 220 PHE A C 1
ATOM 1780 O O . PHE A 1 220 ? 29.937 12.183 -12.559 1.00 51.12 220 PHE A O 1
ATOM 1787 N N . ASP A 1 221 ? 29.133 11.675 -10.561 1.00 53.06 221 ASP A N 1
ATOM 1788 C CA . ASP A 1 221 ? 28.650 10.355 -10.998 1.00 53.06 221 ASP A CA 1
ATOM 1789 C C . ASP A 1 221 ? 27.372 10.460 -11.844 1.00 53.06 221 ASP A C 1
ATOM 1791 O O . ASP A 1 221 ? 27.084 9.591 -12.664 1.00 53.06 221 ASP A O 1
ATOM 1795 N N . ARG A 1 222 ? 26.598 11.539 -11.654 1.00 55.59 222 ARG A N 1
ATOM 1796 C CA . ARG A 1 222 ? 25.382 11.823 -12.433 1.00 55.59 222 ARG A CA 1
ATOM 1797 C C . ARG A 1 222 ? 25.660 12.613 -13.705 1.00 55.59 222 ARG A C 1
ATOM 1799 O O . ARG A 1 222 ? 25.079 12.321 -14.743 1.00 55.59 222 ARG A O 1
ATOM 1806 N N . SER A 1 223 ? 26.523 13.618 -13.606 1.00 59.31 223 SER A N 1
ATOM 1807 C CA . SER A 1 223 ? 26.748 14.610 -14.662 1.00 59.31 223 SER A CA 1
ATOM 1808 C C . SER A 1 223 ? 28.186 14.616 -15.170 1.00 59.31 223 SER A C 1
ATOM 1810 O O . SER A 1 223 ? 28.448 15.103 -16.264 1.00 59.31 223 SER A O 1
ATOM 1812 N N . GLY A 1 224 ? 29.132 14.067 -14.408 1.00 61.50 224 GLY A N 1
ATOM 1813 C CA . GLY A 1 224 ? 30.553 14.079 -14.749 1.00 61.50 224 GLY A CA 1
ATOM 1814 C C . GLY A 1 224 ? 30.870 13.238 -15.976 1.00 61.50 224 GLY A C 1
ATOM 1815 O O . GLY A 1 224 ? 31.705 13.659 -16.757 1.00 61.50 224 GLY A O 1
ATOM 1816 N N . MET A 1 225 ? 30.149 12.140 -16.232 1.00 60.53 225 MET A N 1
ATOM 1817 C CA . MET A 1 225 ? 30.309 11.374 -17.478 1.00 60.53 225 MET A CA 1
ATOM 1818 C C . MET A 1 225 ? 29.889 12.182 -18.721 1.00 60.53 225 MET A C 1
ATOM 1820 O O . MET A 1 225 ? 30.504 12.059 -19.773 1.00 60.53 225 MET A O 1
ATOM 1824 N N . ILE A 1 226 ? 28.884 13.054 -18.590 1.00 62.00 226 ILE A N 1
ATOM 1825 C CA . ILE A 1 226 ? 28.438 13.953 -19.666 1.00 62.00 226 ILE A CA 1
ATOM 1826 C C . ILE A 1 226 ? 29.454 15.089 -19.849 1.00 62.00 226 ILE A C 1
ATOM 1828 O O . ILE A 1 226 ? 29.814 15.438 -20.969 1.00 62.00 226 ILE A O 1
ATOM 1832 N N . ILE A 1 227 ? 29.964 15.644 -18.749 1.00 67.12 227 ILE A N 1
ATOM 1833 C CA . ILE A 1 227 ? 30.944 16.735 -18.777 1.00 67.12 227 ILE A CA 1
ATOM 1834 C C . ILE A 1 227 ? 32.293 16.260 -19.316 1.00 67.12 227 ILE A C 1
ATOM 1836 O O . ILE A 1 227 ? 32.886 16.957 -20.133 1.00 67.12 227 ILE A O 1
ATOM 1840 N N . THR A 1 228 ? 32.772 15.076 -18.926 1.00 64.88 228 THR A N 1
ATOM 1841 C CA . THR A 1 228 ? 34.012 14.514 -19.474 1.00 64.88 228 THR A CA 1
ATOM 1842 C C . THR A 1 228 ? 33.880 14.257 -20.967 1.00 64.88 228 THR A C 1
ATOM 1844 O O . THR A 1 228 ? 34.808 14.579 -21.697 1.00 64.88 228 THR A O 1
ATOM 1847 N N . GLN A 1 229 ? 32.727 13.781 -21.444 1.00 62.97 229 GLN A N 1
ATOM 1848 C CA . GLN A 1 229 ? 32.453 13.621 -22.876 1.00 62.97 229 GLN A CA 1
ATOM 1849 C C . GLN A 1 229 ? 32.429 14.963 -23.622 1.00 62.97 229 GLN A C 1
ATOM 1851 O O . GLN A 1 229 ? 33.034 15.070 -24.686 1.00 62.97 229 GLN A O 1
ATOM 1856 N N . ILE A 1 230 ? 31.807 16.004 -23.057 1.00 67.50 230 ILE A N 1
ATOM 1857 C CA . ILE A 1 230 ? 31.813 17.360 -23.635 1.00 67.50 230 ILE A CA 1
ATOM 1858 C C . ILE A 1 230 ? 33.238 17.935 -23.684 1.00 67.50 230 ILE A C 1
ATOM 1860 O O . ILE A 1 230 ? 33.629 18.511 -24.696 1.00 67.50 230 ILE A O 1
ATOM 1864 N N . ILE A 1 231 ? 34.036 17.751 -22.627 1.00 71.38 231 ILE A N 1
ATOM 1865 C CA . ILE A 1 231 ? 35.433 18.213 -22.568 1.00 71.38 231 ILE A CA 1
ATOM 1866 C C . ILE A 1 231 ? 36.300 17.473 -23.595 1.00 71.38 231 ILE A C 1
ATOM 1868 O O . ILE A 1 231 ? 37.083 18.108 -24.296 1.00 71.38 231 ILE A O 1
ATOM 1872 N N . LEU A 1 232 ? 36.142 16.153 -23.729 1.00 65.38 232 LEU A N 1
ATOM 1873 C CA . LEU A 1 232 ? 36.878 15.347 -24.710 1.00 65.38 232 LEU A CA 1
ATOM 1874 C C . LEU A 1 232 ? 36.535 15.757 -26.147 1.00 65.38 232 LEU A C 1
ATOM 1876 O O . LEU A 1 232 ? 37.413 15.779 -27.003 1.00 65.38 232 LEU A O 1
ATOM 1880 N N . LEU A 1 233 ? 35.279 16.135 -26.399 1.00 59.44 233 LEU A N 1
ATOM 1881 C CA . LEU A 1 233 ? 34.820 16.646 -27.691 1.00 59.44 233 LEU A CA 1
ATOM 1882 C C . LEU A 1 233 ? 35.346 18.053 -27.990 1.00 59.44 233 LEU A C 1
ATOM 1884 O O . LEU A 1 233 ? 35.778 18.301 -29.111 1.00 59.44 233 LEU A O 1
ATOM 1888 N N . LEU A 1 234 ? 35.370 18.955 -27.002 1.00 62.78 234 LEU A N 1
ATOM 1889 C CA . LEU A 1 234 ? 36.003 20.271 -27.145 1.00 62.78 234 LEU A CA 1
ATOM 1890 C C . LEU A 1 234 ? 37.506 20.139 -27.427 1.00 62.78 234 LEU A C 1
ATOM 1892 O O . LEU A 1 234 ? 38.028 20.866 -28.264 1.00 62.78 234 LEU A O 1
ATOM 1896 N N . ALA A 1 235 ? 38.176 19.172 -26.795 1.00 64.69 235 ALA A N 1
ATOM 1897 C CA . ALA A 1 235 ? 39.581 18.864 -27.048 1.00 64.69 235 ALA A CA 1
ATOM 1898 C C . ALA A 1 235 ? 39.835 18.235 -28.433 1.00 64.69 235 ALA A C 1
ATOM 1900 O O . ALA A 1 235 ? 40.924 18.388 -28.967 1.00 64.69 235 ALA A O 1
ATOM 1901 N N . LEU A 1 236 ? 38.846 17.549 -29.020 1.00 55.53 236 LEU A N 1
ATOM 1902 C CA . LEU A 1 236 ? 38.907 16.975 -30.375 1.00 55.53 236 LEU A CA 1
ATOM 1903 C C . LEU A 1 236 ? 38.530 17.977 -31.482 1.00 55.53 236 LEU A C 1
ATOM 1905 O O . LEU A 1 236 ? 38.737 17.695 -32.662 1.00 55.53 236 LEU A O 1
ATOM 1909 N N . MET A 1 237 ? 37.922 19.110 -31.110 1.00 55.62 237 MET A N 1
ATOM 1910 C CA . MET A 1 237 ? 37.524 20.196 -32.014 1.00 55.62 237 MET A CA 1
ATOM 1911 C C . MET A 1 237 ? 38.587 21.298 -32.167 1.00 55.62 237 MET A C 1
ATOM 1913 O O . MET A 1 237 ? 38.452 22.114 -33.084 1.00 55.62 237 MET A O 1
ATOM 1917 N N . ILE A 1 238 ? 39.596 21.328 -31.289 1.00 51.94 238 ILE A N 1
ATOM 1918 C CA . ILE A 1 238 ? 40.808 22.165 -31.385 1.00 51.94 238 ILE A CA 1
ATOM 1919 C C . ILE A 1 238 ? 41.849 21.419 -32.221 1.00 51.94 238 ILE A C 1
ATOM 1921 O O . ILE A 1 238 ? 42.432 22.062 -33.123 1.00 51.94 238 ILE A O 1
#

Sequence (238 aa):
MKKKIFFDAILVILTFLMFLCFRQNEQRNNESRLNRNGLSVNSLIVNQAQDQPLQTTIQQIAKSPLKNYQLQFVSRKDPNFSYIYAKGDVNSTLPLISGRFFNQHDYESEVPFIVLGSNLTKQTYQPQAQQYYQLNHNYYAVIGVTGVGENSAINQHTFVSLSPNQTLDSAIRTGQFRIIYDPSTQKASDTKKVLQIFHATGTKRLVDSSSIKRERQGWFDRSGMIITQIILLLALMI